Protein AF-A0A974PIB4-F1 (afdb_monomer)

Nearest PDB structures (foldseek):
  1ny5-assembly1_A  TM=8.381E-01  e=1.174E-10  Aquifex aeolicus
  3m0e-assembly1_A  TM=8.260E-01  e=4.337E-10  Aquifex aeolicus
  3dzd-assembly1_B  TM=7.252E-01  e=1.106E-08  Aquifex aeolicus
  5ep2-assembly1_A  TM=7.776E-01  e=6.609E-07  Photobacterium angustum
  6jdi-assembly1_A  TM=7.865E-01  e=2.895E-06  Pseudomonas aeruginosa

pLDDT: mean 78.69, std 18.9, range [22.77, 97.75]

Secondary structure (DSSP, 8-state):
---EE-----SSSEEEEEE-S-------TTTTS----TTSS-EEEE-STTSSHHHHHHHHHHTT-TT-EEEEEE-S--HHHHHHHHHHHHHTTT--EEEE-GGGS-HHHHHHHHHHHHHHT--EEEEESS-HHHHHHTTSS-HHHHHHHTT-EEEPPPGGG-TTHHHHHHHHHHHHHHHHT----EE-HHHHHHHHHS--TTHHHHHHHHHHHHHHH--SSEE-GGGGGGHHHHHHHHHTT-SPPTT-----TTS-HHHHHHHHHHHHHHHTTT-HHHHHHHTTS-HHHHHHHHH--

Sequence (297 aa):
MLTASEEEPEHSGLAASYLLAEAPFFSHQEEDGQKTDFQAYPIAVYGEKGSGRKRYVINAALSESRDGILYLNIRRSSEEVLKAMMELMLYGGGRVTAIEGAEMLSAKQQRELAEFIIKRKMKTVFLFDRDPGVLAEEERLAGKLLRSFQNRRISLPALRDTPWLERSIRACLIWTNERQGKQIAGIRGEVMDALLAHPWQGNFTELSAVMELFVSAAEGPFIEREALAMLEEGSRKARSGLAPAPGREGLNLRQPLEDIERDIIRTVLEQEGMNQSLAAKRLGINRSTLWRKLKED

Foldseek 3Di:
DFPWPDPDPPDDQKGKIWTAPDDPDDPVVVVPPCPPPLVDDDAEEEAAAQLCSVVVCQVSLCVVDNPTEIEMEGRAEDPVSLVVVLVVQVVCPQGEYEYEPLLRYDLVSLLVVLCSCVVVVHSYYYYYNDPVVVCVVVVSHHVSNCVRHVVRYHYRYALLPDPCNLVLLVVLLVVLCVVVVHQQQEEDPVVSVVSNPDPNNNGNLLSNLLSNQQRVPDPDNYRDPVSVVCSVVSNVCSVVVVRADVVDPDQPPPDPPLVSVLSLLVVLCVVVVNPLVNSCVVVVHDSVVSVVSVPPD

Mean predicted aligned error: 13.12 Å

Solvent-accessible surface area (backbone atoms only — not comparable to full-atom values): 16674 Å² total; per-residue (Å²): 99,65,65,58,65,73,70,71,66,95,66,72,42,50,49,59,42,45,47,60,88,42,70,97,80,84,79,66,67,64,75,74,74,56,74,74,70,80,87,61,65,34,32,34,42,25,25,46,62,41,42,46,64,71,58,51,50,50,57,63,47,44,78,76,33,85,88,27,35,45,38,37,40,41,78,44,62,49,73,67,45,53,52,53,51,54,51,52,56,61,72,48,71,75,43,46,34,39,37,31,38,65,57,55,34,52,60,68,54,30,38,51,50,38,51,52,37,62,77,70,65,44,38,35,36,37,44,39,61,48,61,65,67,59,36,33,75,70,70,43,32,36,67,64,37,49,62,62,23,63,96,37,66,45,79,42,65,49,43,64,77,41,95,56,40,68,59,49,53,55,52,49,48,56,54,46,20,68,72,69,76,48,77,62,77,46,67,38,68,74,46,46,55,52,61,70,71,40,76,47,82,38,15,56,38,18,52,51,28,27,47,49,51,39,61,67,72,40,87,57,54,42,40,53,71,75,46,61,78,45,44,64,55,15,45,48,34,26,73,72,65,72,29,51,51,98,69,44,90,60,77,61,86,85,53,58,70,68,58,41,51,39,53,52,51,52,54,42,20,60,76,46,73,66,32,56,68,58,26,16,60,75,70,74,46,54,54,69,57,54,51,50,64,72,64,75,124

InterPro domains:
  IPR002078 RNA polymerase sigma factor 54 interaction domain [PS50045] (28-216)
  IPR002197 DNA binding HTH domain, Fis-type [PF02954] (257-296)
  IPR002197 DNA binding HTH domain, Fis-type [PR01590] (263-280)
  IPR002197 DNA binding HTH domain, Fis-type [PR01590] (280-297)
  IPR009057 Homedomain-like superfamily [SSF46689] (200-296)
  IPR058031 NorR-like, AAA+ ATPase lid domain [PF25601] (173-229)

Radius of gyration: 21.23 Å; Cα contacts (8 Å, |Δi|>4): 437; chains: 1; bounding box: 50×50×54 Å

Structure (mmCIF, N/CA/C/O backbone):
data_AF-A0A974PIB4-F1
#
_entry.id   AF-A0A974PIB4-F1
#
loop_
_atom_site.group_PDB
_atom_site.id
_atom_site.type_symbol
_atom_site.label_atom_id
_atom_site.label_alt_id
_atom_site.label_comp_id
_atom_site.label_asym_id
_atom_site.label_entity_id
_atom_site.label_seq_id
_atom_site.pdbx_PDB_ins_code
_atom_site.Cartn_x
_atom_site.Cartn_y
_atom_site.Cartn_z
_atom_site.occupancy
_atom_site.B_iso_or_equiv
_atom_site.auth_seq_id
_atom_site.auth_comp_id
_atom_site.auth_asym_id
_atom_site.auth_atom_id
_atom_site.pdbx_PDB_model_num
ATOM 1 N N . MET A 1 1 ? -0.588 15.120 -8.559 1.00 23.88 1 MET A N 1
ATOM 2 C CA . MET A 1 1 ? 0.489 15.742 -7.768 1.00 23.88 1 MET A CA 1
ATOM 3 C C . MET A 1 1 ? 0.102 15.496 -6.316 1.00 23.88 1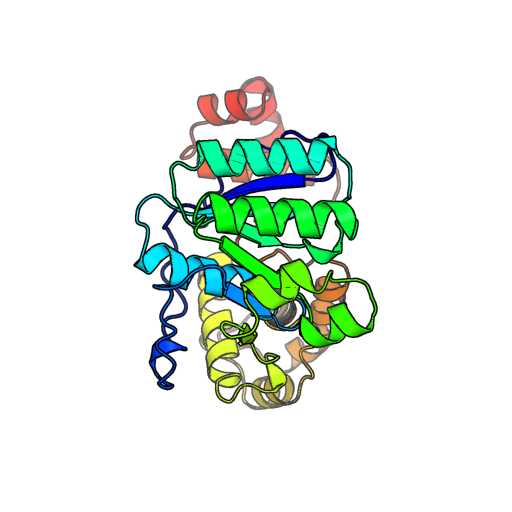 MET A C 1
ATOM 5 O O . MET A 1 1 ? -0.922 16.003 -5.899 1.00 23.88 1 MET A O 1
ATOM 9 N N . LEU A 1 2 ? 0.769 14.593 -5.587 1.00 22.77 2 LEU A N 1
ATOM 10 C CA . LEU A 1 2 ? 0.419 14.338 -4.179 1.00 22.77 2 LEU A CA 1
ATOM 11 C C . LEU A 1 2 ? 1.077 15.430 -3.332 1.00 22.77 2 LEU A C 1
ATOM 13 O O . LEU A 1 2 ? 2.189 15.248 -2.850 1.00 22.77 2 LEU A O 1
ATOM 17 N N . THR A 1 3 ? 0.428 16.580 -3.191 1.00 24.27 3 THR A N 1
ATOM 18 C CA . THR A 1 3 ? 0.852 17.600 -2.231 1.00 24.27 3 THR A CA 1
ATOM 19 C C . THR A 1 3 ? 0.403 17.151 -0.844 1.00 24.27 3 THR A C 1
ATOM 21 O O . THR A 1 3 ? -0.693 17.445 -0.374 1.00 24.27 3 THR A O 1
ATOM 24 N N . ALA A 1 4 ? 1.244 16.346 -0.195 1.00 29.20 4 ALA A N 1
ATOM 25 C CA . ALA A 1 4 ? 1.160 16.175 1.243 1.00 29.20 4 ALA A CA 1
ATOM 26 C C . ALA A 1 4 ? 1.610 17.499 1.867 1.00 29.20 4 ALA A C 1
ATOM 28 O O . ALA A 1 4 ? 2.765 17.897 1.731 1.00 29.20 4 ALA A O 1
ATOM 29 N N . SER A 1 5 ? 0.701 18.205 2.532 1.00 28.98 5 SER A N 1
ATOM 30 C CA . SER A 1 5 ? 1.098 19.181 3.541 1.00 28.98 5 SER A CA 1
ATOM 31 C C . SER A 1 5 ? 1.678 18.380 4.713 1.00 28.98 5 SER A C 1
ATOM 33 O O . SER A 1 5 ? 0.945 17.946 5.604 1.00 28.98 5 SER A O 1
ATOM 35 N N . GLU A 1 6 ? 2.971 18.065 4.626 1.00 34.59 6 GLU A N 1
ATOM 36 C CA . GLU A 1 6 ? 3.763 17.466 5.699 1.00 34.59 6 GLU A CA 1
ATOM 37 C C . GLU A 1 6 ? 3.957 18.522 6.795 1.00 34.59 6 GLU A C 1
ATOM 39 O O . GLU A 1 6 ? 4.885 19.322 6.762 1.00 34.59 6 GLU A O 1
ATOM 44 N N . GLU A 1 7 ? 3.064 18.537 7.782 1.00 31.36 7 GLU A N 1
ATOM 45 C CA . GLU A 1 7 ? 3.478 18.879 9.141 1.00 31.36 7 GLU A CA 1
ATOM 46 C C . GLU A 1 7 ? 3.930 17.565 9.790 1.00 31.36 7 GLU A C 1
ATOM 48 O O . GLU A 1 7 ? 3.135 16.848 10.395 1.00 31.36 7 GLU A O 1
ATOM 53 N N . GLU A 1 8 ? 5.196 17.190 9.581 1.00 36.50 8 GLU A N 1
ATOM 54 C CA . GLU A 1 8 ? 5.841 16.105 10.324 1.00 36.50 8 GLU A CA 1
ATOM 55 C C . GLU A 1 8 ? 6.367 16.653 11.662 1.00 36.50 8 GLU A C 1
ATOM 57 O O . GLU A 1 8 ? 7.375 17.362 11.685 1.00 36.50 8 GLU A O 1
ATOM 62 N N . PRO A 1 9 ? 5.770 16.310 12.814 1.00 33.22 9 PRO A N 1
ATOM 63 C CA . PRO A 1 9 ? 6.540 16.250 14.039 1.00 33.22 9 PRO A CA 1
ATOM 64 C C . PRO A 1 9 ? 7.380 14.965 13.998 1.00 33.22 9 PRO A C 1
ATOM 66 O O . PRO A 1 9 ? 6.872 13.867 14.229 1.00 33.22 9 PRO A O 1
ATOM 69 N N . GLU A 1 10 ? 8.681 15.094 13.723 1.00 38.28 10 GLU A N 1
ATOM 70 C CA . GLU A 1 10 ? 9.682 14.027 13.883 1.00 38.28 10 GLU A CA 1
ATOM 71 C C . GLU A 1 10 ? 9.922 13.686 15.367 1.00 38.28 10 GLU A C 1
ATOM 73 O O . GLU A 1 10 ? 11.041 13.710 15.856 1.00 38.28 10 GLU A O 1
ATOM 78 N N . HIS A 1 11 ? 8.887 13.339 16.127 1.00 45.34 11 HIS A N 1
ATOM 79 C CA . HIS A 1 11 ? 9.034 12.665 17.414 1.00 45.34 11 HIS A CA 1
ATOM 80 C C . HIS A 1 11 ? 7.776 11.832 17.679 1.00 45.34 11 HIS A C 1
ATOM 82 O O . HIS A 1 11 ? 6.667 12.309 17.471 1.00 45.34 11 HIS A O 1
ATOM 88 N N . SER A 1 12 ? 7.954 10.617 18.217 1.00 53.50 12 SER A N 1
ATOM 89 C CA . SER A 1 12 ? 6.922 9.616 18.571 1.00 53.50 12 SER A CA 1
ATOM 90 C C . SER A 1 12 ? 6.509 8.659 17.439 1.00 53.50 12 SER A C 1
ATOM 92 O O . SER A 1 12 ? 6.592 8.967 16.261 1.00 53.50 12 SER A O 1
ATOM 94 N N . GLY A 1 13 ? 6.143 7.422 17.783 1.00 52.09 13 GLY A N 1
ATOM 95 C CA . GLY A 1 13 ? 5.922 6.300 16.857 1.00 52.09 13 GLY A CA 1
ATOM 96 C C . GLY A 1 13 ? 4.698 6.389 15.938 1.00 52.09 13 GLY A C 1
ATOM 97 O O . GLY A 1 13 ? 4.177 5.338 15.564 1.00 52.09 13 GLY A O 1
ATOM 98 N N . LEU A 1 14 ? 4.244 7.591 15.588 1.00 61.22 14 LEU A N 1
ATOM 99 C CA . LEU A 1 14 ? 3.062 7.879 14.781 1.00 61.22 14 LEU A CA 1
ATOM 100 C C . LEU A 1 14 ? 3.412 8.914 13.709 1.00 61.22 14 LEU A C 1
ATOM 102 O O . LEU A 1 14 ? 3.888 9.996 14.029 1.00 61.22 14 LEU A O 1
ATOM 106 N N . ALA A 1 15 ? 3.133 8.600 12.448 1.00 67.56 15 ALA A N 1
ATOM 107 C CA . ALA A 1 15 ? 3.167 9.568 11.360 1.00 67.56 15 ALA A CA 1
ATOM 108 C C . ALA A 1 15 ? 1.731 9.922 10.960 1.00 67.56 15 ALA A C 1
ATOM 110 O O . ALA A 1 15 ? 0.936 9.028 10.664 1.00 67.56 15 ALA A O 1
ATOM 111 N N . ALA A 1 16 ? 1.403 11.211 10.937 1.00 63.34 16 ALA A N 1
ATOM 112 C CA . ALA A 1 16 ? 0.115 11.717 10.479 1.00 63.34 16 ALA A CA 1
ATOM 113 C C . ALA A 1 16 ? 0.324 12.567 9.225 1.00 63.34 16 ALA A C 1
ATOM 115 O O . ALA A 1 16 ? 1.258 13.356 9.154 1.00 63.34 16 ALA A O 1
ATOM 116 N N . SER A 1 17 ? -0.529 12.397 8.221 1.00 67.00 17 SER A N 1
ATOM 117 C CA . SER A 1 17 ? -0.484 13.210 7.006 1.00 67.00 17 SER A CA 1
ATOM 118 C C . SER A 1 17 ? -1.890 13.488 6.509 1.00 67.00 17 SER A C 1
ATOM 120 O O . SER A 1 17 ? -2.779 12.637 6.612 1.00 67.00 17 SER A O 1
ATOM 122 N N . TYR A 1 18 ? -2.082 14.683 5.964 1.00 53.22 18 TYR A N 1
ATOM 123 C CA . TYR A 1 18 ? -3.314 15.044 5.289 1.00 53.22 18 TYR A CA 1
ATOM 124 C C . TYR A 1 18 ? -3.148 14.809 3.791 1.00 53.22 18 TYR A C 1
ATOM 126 O O . TYR A 1 18 ? -2.226 15.346 3.175 1.00 53.22 18 TYR A O 1
ATOM 134 N N . LEU A 1 19 ? -4.005 13.974 3.206 1.00 59.59 19 LEU A N 1
ATOM 135 C CA . LEU A 1 19 ? -3.957 13.694 1.773 1.00 59.59 19 LEU A CA 1
ATOM 136 C C . LEU A 1 19 ? -5.100 14.451 1.099 1.00 59.59 19 LEU A C 1
ATOM 138 O O . LEU A 1 19 ? -6.277 14.135 1.303 1.00 59.59 19 LEU A O 1
ATOM 142 N N . LEU A 1 20 ? -4.726 15.479 0.334 1.00 45.56 20 LEU A N 1
ATOM 143 C CA . LEU A 1 20 ? -5.642 16.296 -0.454 1.00 45.56 20 LEU A CA 1
ATOM 144 C C . LEU A 1 20 ? -5.978 15.638 -1.795 1.00 45.56 20 LEU A C 1
ATOM 146 O O . LEU A 1 20 ? -5.232 14.817 -2.337 1.00 45.56 20 LEU A O 1
ATOM 150 N N . ALA A 1 21 ? -7.148 16.010 -2.304 1.00 42.44 21 ALA A N 1
ATOM 151 C CA . ALA A 1 21 ? -7.791 15.428 -3.465 1.00 42.44 21 ALA A CA 1
ATOM 152 C C . ALA A 1 21 ? -7.180 15.894 -4.794 1.00 42.44 21 ALA A C 1
ATOM 154 O O . ALA A 1 21 ? -7.848 16.576 -5.557 1.00 42.44 21 ALA A O 1
ATOM 155 N N . GLU A 1 22 ? -5.937 15.524 -5.109 1.00 34.88 22 GLU A N 1
ATOM 156 C CA . GLU A 1 22 ? -5.375 15.785 -6.445 1.00 34.88 22 GLU A CA 1
ATOM 157 C C . GLU A 1 22 ? -4.551 14.614 -6.995 1.00 34.88 22 GLU A C 1
ATOM 159 O O . GLU A 1 22 ? -3.319 14.634 -7.103 1.00 34.88 22 GLU A O 1
ATOM 164 N N . ALA A 1 23 ? -5.250 13.567 -7.430 1.00 31.62 23 ALA A N 1
ATOM 165 C CA . ALA A 1 23 ? -4.701 12.691 -8.456 1.00 31.62 23 ALA A CA 1
ATOM 166 C C . ALA A 1 23 ? -5.818 12.055 -9.297 1.00 31.62 23 ALA A C 1
ATOM 168 O O . ALA A 1 23 ? -6.562 11.223 -8.779 1.00 31.62 23 ALA A O 1
ATOM 169 N N . PRO A 1 24 ? -5.905 12.368 -10.600 1.00 32.03 24 PRO A N 1
ATOM 170 C CA . PRO A 1 24 ? -6.571 11.485 -11.537 1.00 32.03 24 PRO A CA 1
ATOM 171 C C . PRO A 1 24 ? -5.628 10.298 -11.729 1.00 32.03 24 PRO A C 1
ATOM 173 O O . PRO A 1 24 ? -4.562 10.496 -12.287 1.00 32.03 24 PRO A O 1
ATOM 176 N N . PHE A 1 25 ? -5.924 9.112 -11.194 1.00 37.41 25 PHE A N 1
ATOM 177 C CA . PHE A 1 25 ? -5.505 7.832 -11.791 1.00 37.41 25 PHE A CA 1
ATOM 178 C C . PHE A 1 25 ? -6.013 6.634 -10.976 1.00 37.41 25 PHE A C 1
ATOM 180 O O . PHE A 1 25 ? -5.927 6.627 -9.748 1.00 37.41 25 PHE A O 1
ATOM 187 N N . PHE A 1 26 ? -6.442 5.603 -11.712 1.00 39.38 26 PHE A N 1
ATOM 188 C CA . PHE A 1 26 ? -7.078 4.335 -11.313 1.00 39.38 26 PHE A CA 1
ATOM 189 C C . PHE A 1 26 ? -8.589 4.396 -11.046 1.00 39.38 26 PHE A C 1
ATOM 191 O O . PHE A 1 26 ? -9.035 4.350 -9.903 1.00 39.38 26 PHE A O 1
ATOM 198 N N . SER A 1 27 ? -9.361 4.398 -12.138 1.00 37.78 27 SER A N 1
ATOM 199 C CA . SER A 1 27 ? -10.808 4.133 -12.192 1.00 37.78 27 SER A CA 1
ATOM 200 C C . SER A 1 27 ? -11.138 2.750 -12.787 1.00 37.78 27 SER A C 1
ATOM 202 O O . SER A 1 27 ? -12.199 2.564 -13.365 1.00 37.78 27 SER A O 1
ATOM 204 N N . HIS A 1 28 ? -10.225 1.773 -12.729 1.00 43.19 28 HIS A N 1
ATOM 205 C CA . HIS A 1 28 ? -10.449 0.471 -13.390 1.00 43.19 28 HIS A CA 1
ATOM 206 C C . HIS A 1 28 ? -11.044 -0.605 -12.480 1.00 43.19 28 HIS A C 1
ATOM 208 O O . HIS A 1 28 ? -11.573 -1.590 -12.974 1.00 43.19 28 HIS A O 1
ATOM 214 N N . GLN A 1 29 ? -11.018 -0.416 -11.158 1.00 43.75 29 GLN A N 1
ATOM 215 C CA . GLN A 1 29 ? -11.701 -1.330 -10.230 1.00 43.75 29 GLN A CA 1
ATOM 216 C C . GLN A 1 29 ? -13.225 -1.123 -10.213 1.00 43.75 29 GLN A C 1
ATOM 218 O O . GLN A 1 29 ? -13.947 -1.960 -9.684 1.00 43.75 29 GLN A O 1
ATOM 223 N N . GLU A 1 30 ? -13.723 -0.046 -10.830 1.00 41.25 30 GLU A N 1
ATOM 224 C CA . GLU A 1 30 ? -15.162 0.180 -11.006 1.00 41.25 30 GLU A CA 1
ATOM 225 C C . GLU A 1 30 ? -15.762 -0.631 -12.169 1.00 41.25 30 GLU A C 1
ATOM 227 O O . GLU A 1 30 ? -16.982 -0.781 -12.224 1.00 41.25 30 GLU A O 1
ATOM 232 N N . GLU A 1 31 ? -14.943 -1.1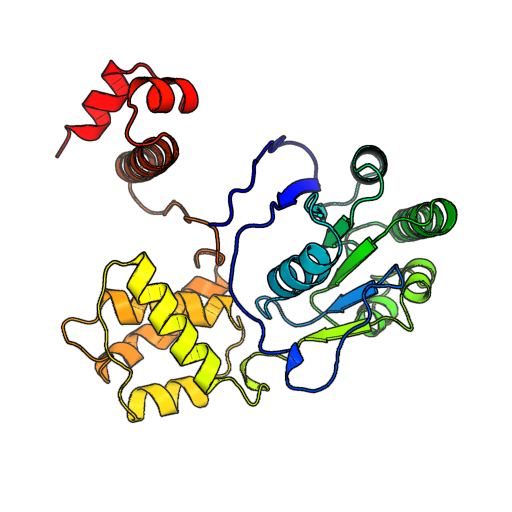88 -13.075 1.00 38.25 31 GLU A N 1
ATOM 233 C CA . GLU A 1 31 ? -15.435 -1.973 -14.221 1.00 38.25 31 GLU A CA 1
ATOM 234 C C . GLU A 1 31 ? -15.781 -3.431 -13.861 1.00 38.25 31 GLU A C 1
ATOM 236 O O . GLU A 1 31 ? -16.570 -4.043 -14.575 1.00 38.25 31 GLU A O 1
ATOM 241 N N . ASP A 1 32 ? -15.296 -3.966 -12.730 1.00 37.31 32 ASP A N 1
ATOM 242 C CA . ASP A 1 32 ? -15.516 -5.372 -12.327 1.00 37.31 32 ASP A CA 1
ATOM 243 C C . ASP A 1 32 ? -16.590 -5.548 -11.229 1.00 37.31 32 ASP A C 1
ATOM 245 O O . ASP A 1 32 ? -16.552 -6.451 -10.394 1.00 37.31 32 ASP A O 1
ATOM 249 N N . GLY A 1 33 ? -17.580 -4.651 -11.194 1.00 37.41 33 GLY A N 1
ATOM 250 C CA . GLY A 1 33 ? -18.828 -4.856 -10.446 1.00 37.41 33 GLY A CA 1
ATOM 251 C C . GLY A 1 33 ? -18.752 -4.741 -8.916 1.00 37.41 33 GLY A C 1
ATOM 252 O O . GLY A 1 33 ? -19.800 -4.671 -8.272 1.00 37.41 33 GLY A O 1
ATOM 253 N N . GLN A 1 34 ? -17.569 -4.632 -8.308 1.00 41.62 34 GLN A N 1
ATOM 254 C CA . GLN A 1 34 ? -17.434 -4.236 -6.903 1.00 41.62 34 GLN A CA 1
ATOM 255 C C . GLN A 1 34 ? -17.445 -2.710 -6.788 1.00 41.62 34 GLN A C 1
ATOM 257 O O . GLN A 1 34 ? -16.434 -2.071 -6.507 1.00 41.62 34 GLN A O 1
ATOM 262 N N . LYS A 1 35 ? -18.626 -2.104 -6.963 1.00 43.50 35 LYS A N 1
ATOM 263 C CA . LYS A 1 35 ? -18.893 -0.803 -6.336 1.00 43.50 35 LYS A CA 1
ATOM 264 C C . LYS A 1 35 ? -18.855 -1.026 -4.832 1.00 43.50 35 LYS A C 1
ATOM 266 O O . LYS A 1 35 ? -19.863 -1.389 -4.227 1.00 43.50 35 LYS A O 1
ATOM 271 N N . THR A 1 36 ? -17.672 -0.909 -4.245 1.00 49.94 36 THR A N 1
ATOM 272 C CA . THR A 1 36 ? -17.533 -1.077 -2.811 1.00 49.94 36 THR A CA 1
ATOM 273 C C . THR A 1 36 ? -18.200 0.102 -2.146 1.00 49.94 36 THR A C 1
ATOM 275 O O . THR A 1 36 ? -17.794 1.249 -2.321 1.00 49.94 36 THR A O 1
ATOM 278 N N . ASP A 1 37 ? -19.267 -0.192 -1.422 1.00 52.53 37 ASP A N 1
ATOM 279 C CA . ASP A 1 37 ? -20.051 0.819 -0.754 1.00 52.53 37 ASP A CA 1
ATOM 280 C C . ASP A 1 37 ? -19.279 1.324 0.473 1.00 52.53 37 ASP A C 1
ATOM 282 O O . ASP A 1 37 ? -19.330 0.731 1.554 1.00 52.53 37 ASP A O 1
ATOM 286 N N . PHE A 1 38 ? -18.514 2.407 0.306 1.00 61.91 38 PHE A N 1
ATOM 287 C CA . PHE A 1 38 ? -17.849 3.104 1.412 1.00 61.91 38 PHE A CA 1
ATOM 288 C C . PHE A 1 38 ? -18.858 3.810 2.351 1.00 61.91 38 PHE A C 1
ATOM 290 O O . PHE A 1 38 ? -18.458 4.412 3.345 1.00 61.91 38 PHE A O 1
ATOM 297 N N . GLN A 1 39 ? -20.172 3.615 2.158 1.00 59.94 39 GLN A N 1
ATOM 298 C CA . GLN A 1 39 ? -21.237 4.145 3.017 1.00 59.94 39 GLN A CA 1
ATOM 299 C C . GLN A 1 39 ? -21.263 3.570 4.447 1.00 59.94 39 GLN A C 1
ATOM 301 O O . GLN A 1 39 ? -21.925 4.145 5.317 1.00 59.94 39 GLN A O 1
ATOM 306 N N . ALA A 1 40 ? -20.562 2.463 4.738 1.00 75.50 40 ALA A N 1
ATOM 307 C CA . ALA A 1 40 ? -20.577 1.826 6.059 1.00 75.50 40 ALA A CA 1
ATOM 308 C C . ALA A 1 40 ? -19.170 1.622 6.650 1.00 75.50 40 ALA A C 1
ATOM 310 O O . ALA A 1 40 ? -18.414 0.764 6.210 1.00 75.50 40 ALA A O 1
ATOM 311 N N . TYR A 1 41 ? -18.853 2.342 7.730 1.00 86.69 41 TYR A N 1
ATOM 312 C CA . TYR A 1 41 ? -17.582 2.244 8.461 1.00 86.69 41 TYR A CA 1
ATOM 313 C C . TYR A 1 41 ? -17.711 1.454 9.780 1.00 86.69 41 TYR A C 1
ATOM 315 O O . TYR A 1 41 ? -18.802 1.401 10.358 1.00 86.69 41 TYR A O 1
ATOM 323 N N . PRO A 1 42 ? -16.615 0.868 10.308 1.00 92.12 42 PRO A N 1
ATOM 324 C CA . PRO A 1 42 ? -15.263 0.827 9.742 1.00 92.12 42 PRO A CA 1
ATOM 325 C C . PRO A 1 42 ? -15.058 -0.297 8.711 1.00 92.12 42 PRO A C 1
ATOM 327 O O . PRO A 1 42 ? -15.751 -1.317 8.746 1.00 92.12 42 PRO A O 1
ATOM 330 N N . ILE A 1 43 ? -14.078 -0.110 7.826 1.00 92.12 43 ILE A N 1
ATOM 331 C CA . ILE A 1 43 ? -13.710 -1.017 6.723 1.00 92.12 43 ILE A CA 1
ATOM 332 C C . ILE A 1 43 ? -12.243 -1.430 6.892 1.00 92.12 43 ILE A C 1
ATOM 334 O O . ILE A 1 43 ? -11.444 -0.645 7.399 1.00 92.12 43 ILE A O 1
ATOM 338 N N . ALA A 1 44 ? -11.866 -2.631 6.459 1.00 93.94 44 ALA A N 1
ATOM 339 C CA . ALA A 1 44 ? -10.466 -3.036 6.344 1.00 93.94 44 ALA A CA 1
ATOM 340 C C . ALA A 1 44 ? -10.099 -3.335 4.888 1.00 93.94 44 ALA A C 1
ATOM 342 O O . ALA A 1 44 ? -10.772 -4.121 4.226 1.00 93.94 44 ALA A O 1
ATOM 343 N N . VAL A 1 45 ? -9.008 -2.741 4.412 1.00 92.88 45 VAL A N 1
ATOM 344 C CA . VAL A 1 45 ? -8.393 -3.022 3.114 1.00 92.88 45 VAL A CA 1
ATOM 345 C C . VAL A 1 45 ? -7.065 -3.721 3.367 1.00 92.88 45 VAL A C 1
ATOM 347 O O . VAL A 1 45 ? -6.227 -3.230 4.127 1.00 92.88 45 VAL A O 1
ATOM 350 N N . TYR A 1 46 ? -6.855 -4.868 2.735 1.00 93.56 46 TYR A N 1
ATOM 351 C CA . TYR A 1 46 ? -5.655 -5.666 2.949 1.00 93.56 46 TYR A CA 1
ATOM 352 C C . TYR A 1 46 ? -5.107 -6.263 1.661 1.00 93.56 46 TYR A C 1
ATOM 354 O O . TYR A 1 46 ? -5.828 -6.416 0.683 1.00 93.56 46 TYR A O 1
ATOM 362 N N . GLY A 1 47 ? -3.816 -6.576 1.658 1.00 90.00 47 GLY A N 1
ATOM 363 C CA . GLY A 1 47 ? -3.096 -7.071 0.490 1.00 90.00 47 GLY A CA 1
ATOM 364 C C . GLY A 1 47 ? -1.597 -6.871 0.660 1.00 90.00 47 GLY A C 1
ATOM 365 O O . GLY A 1 47 ? -1.164 -6.098 1.514 1.00 90.00 47 GLY A O 1
ATOM 366 N N . GLU A 1 48 ? -0.796 -7.532 -0.170 1.00 88.06 48 GLU A N 1
ATOM 367 C CA . GLU A 1 48 ? 0.664 -7.520 -0.042 1.00 88.06 48 GLU A CA 1
ATOM 368 C C . GLU A 1 48 ? 1.258 -6.100 -0.056 1.00 88.06 48 GLU A C 1
ATOM 370 O O . GLU A 1 48 ? 0.637 -5.112 -0.481 1.00 88.06 48 GLU A O 1
ATOM 375 N N . LYS A 1 49 ? 2.492 -5.953 0.426 1.00 83.88 49 LYS A N 1
ATOM 376 C CA . LYS A 1 49 ? 3.209 -4.676 0.347 1.00 83.88 49 LYS A CA 1
ATOM 377 C C . LYS A 1 49 ? 3.320 -4.223 -1.113 1.00 83.88 49 LYS A C 1
ATOM 379 O O . LYS A 1 49 ? 3.679 -4.999 -1.991 1.00 83.88 49 LYS A O 1
ATOM 384 N N . GLY A 1 50 ? 2.985 -2.958 -1.371 1.00 78.31 50 GLY A N 1
ATOM 385 C CA . GLY A 1 50 ? 3.013 -2.383 -2.720 1.00 78.31 50 GLY A CA 1
ATOM 386 C C . GLY A 1 50 ? 1.796 -2.705 -3.598 1.00 78.31 50 GLY A C 1
ATOM 387 O O . GLY A 1 50 ? 1.752 -2.245 -4.732 1.00 78.31 50 GLY A O 1
ATOM 388 N N . SER A 1 51 ? 0.785 -3.431 -3.105 1.00 81.12 51 SER A N 1
ATOM 389 C CA . SER A 1 51 ? -0.463 -3.738 -3.846 1.00 81.12 51 SER A CA 1
ATOM 390 C C . SER A 1 51 ? -1.332 -2.516 -4.182 1.00 81.12 51 SER A C 1
ATOM 392 O O . SER A 1 51 ? -2.339 -2.638 -4.867 1.00 81.12 51 SER A O 1
ATOM 394 N N . GLY A 1 52 ? -0.967 -1.319 -3.710 1.00 78.94 52 GLY A N 1
ATOM 395 C CA . GLY A 1 52 ? -1.704 -0.086 -3.994 1.00 78.94 52 GLY A CA 1
ATOM 396 C C . GLY A 1 52 ? -2.797 0.264 -2.979 1.00 78.94 52 GLY A C 1
ATOM 397 O O . GLY A 1 52 ? -3.519 1.230 -3.199 1.00 78.94 52 GLY A O 1
ATOM 398 N N . ARG A 1 53 ? -2.879 -0.427 -1.833 1.00 85.19 53 ARG A N 1
ATOM 399 C CA . ARG A 1 53 ? -3.849 -0.166 -0.743 1.00 85.19 53 ARG A CA 1
ATOM 400 C C . ARG A 1 53 ? -4.044 1.305 -0.394 1.00 85.19 53 ARG A C 1
ATOM 402 O O . ARG A 1 53 ? -5.170 1.791 -0.372 1.00 85.19 53 ARG A O 1
ATOM 409 N N . LYS A 1 54 ? -2.945 2.030 -0.160 1.00 79.31 54 LYS A N 1
ATOM 410 C CA . LYS A 1 54 ? -2.998 3.462 0.162 1.00 79.31 54 LYS A CA 1
ATOM 411 C C . LYS A 1 54 ? -3.677 4.259 -0.956 1.00 79.31 54 LYS A C 1
ATOM 413 O O . LYS A 1 54 ? -4.538 5.082 -0.674 1.00 79.31 54 LYS A O 1
ATOM 418 N N . ARG A 1 55 ? -3.330 3.984 -2.219 1.00 74.81 55 ARG A N 1
ATOM 419 C CA . ARG A 1 55 ? -3.934 4.637 -3.390 1.00 74.81 55 ARG A CA 1
ATOM 420 C C . ARG A 1 55 ? -5.408 4.270 -3.546 1.00 74.81 55 ARG A C 1
ATOM 422 O O . ARG A 1 55 ? -6.204 5.163 -3.799 1.00 74.81 55 ARG A O 1
ATOM 429 N N . TYR A 1 56 ? -5.766 3.003 -3.344 1.00 78.38 56 TYR A N 1
ATOM 430 C CA . TYR A 1 56 ? -7.154 2.544 -3.376 1.00 78.38 56 TYR A CA 1
ATOM 431 C C . TYR A 1 56 ? -8.021 3.318 -2.375 1.00 78.38 56 TYR A C 1
ATOM 433 O O . TYR A 1 56 ? -9.052 3.867 -2.749 1.00 78.38 56 TYR A O 1
ATOM 441 N N . VAL A 1 57 ? -7.559 3.441 -1.124 1.00 79.00 57 VAL A N 1
ATOM 442 C CA . VAL A 1 57 ? -8.282 4.190 -0.084 1.00 79.00 57 VAL A CA 1
ATOM 443 C C . VAL A 1 57 ? -8.361 5.676 -0.402 1.00 79.00 57 VAL A C 1
ATOM 445 O O . VAL A 1 57 ? -9.424 6.255 -0.220 1.00 79.00 57 VAL A O 1
ATOM 448 N N . ILE A 1 58 ? -7.280 6.287 -0.897 1.00 72.25 58 ILE A N 1
ATOM 449 C CA . ILE A 1 58 ? -7.314 7.681 -1.357 1.00 72.25 58 ILE A CA 1
ATOM 450 C C . ILE A 1 58 ? -8.420 7.845 -2.407 1.00 72.25 58 ILE A C 1
ATOM 452 O O . ILE A 1 58 ? -9.315 8.656 -2.213 1.00 72.25 58 ILE A O 1
ATOM 456 N N . ASN A 1 59 ? -8.415 7.045 -3.472 1.00 69.62 59 ASN A N 1
ATOM 457 C CA . ASN A 1 59 ? -9.379 7.199 -4.562 1.00 69.62 59 ASN A CA 1
ATOM 458 C C . ASN A 1 59 ? -10.827 6.981 -4.096 1.00 69.62 59 ASN A C 1
ATOM 460 O O . ASN A 1 59 ? -11.695 7.791 -4.411 1.00 69.62 59 ASN A O 1
ATOM 464 N N . ALA A 1 60 ? -11.074 5.934 -3.308 1.00 71.19 60 ALA A N 1
ATOM 465 C CA . ALA A 1 60 ? -12.422 5.578 -2.874 1.00 71.19 60 ALA A CA 1
ATOM 466 C C . ALA A 1 60 ? -12.973 6.478 -1.752 1.00 71.19 60 ALA A C 1
ATOM 468 O O . ALA A 1 60 ? -14.176 6.702 -1.660 1.00 71.19 60 ALA A O 1
ATOM 469 N N . ALA A 1 61 ? -12.113 7.028 -0.891 1.00 67.56 61 ALA A N 1
ATOM 470 C CA . ALA A 1 61 ? -12.549 7.963 0.144 1.00 67.56 61 ALA A CA 1
ATOM 471 C C . ALA A 1 61 ? -12.719 9.393 -0.395 1.00 67.56 61 ALA A C 1
ATOM 473 O O . ALA A 1 61 ? -13.577 10.135 0.086 1.00 67.56 61 ALA A O 1
ATOM 474 N N . LEU A 1 62 ? -11.937 9.785 -1.409 1.00 63.78 62 LEU A N 1
ATOM 475 C CA . LEU A 1 62 ? -12.060 11.095 -2.055 1.00 63.78 62 LEU A CA 1
ATOM 476 C C . LEU A 1 62 ? -13.339 11.241 -2.885 1.00 63.78 62 LEU A C 1
ATOM 478 O O . LEU A 1 62 ? -13.838 12.359 -3.015 1.00 63.78 62 LEU A O 1
ATOM 482 N N . SER A 1 63 ? -13.912 10.147 -3.396 1.00 62.53 63 SER A N 1
ATOM 483 C CA . SER A 1 63 ? -15.241 10.194 -4.017 1.00 62.53 63 SER A CA 1
ATOM 484 C C . SER A 1 63 ? -16.353 10.547 -3.022 1.00 62.53 63 SER A C 1
ATOM 486 O O . SER A 1 63 ? -17.381 11.078 -3.436 1.00 62.53 63 SER A O 1
ATOM 488 N N . GLU A 1 64 ? -16.152 10.312 -1.718 1.00 60.81 64 GLU A N 1
ATOM 489 C CA . GLU A 1 64 ? -17.141 10.609 -0.670 1.00 60.81 64 GLU A CA 1
ATOM 490 C C . GLU A 1 64 ? -16.867 11.899 0.119 1.00 60.81 64 GLU A C 1
ATOM 492 O O . GLU A 1 64 ? -17.802 12.528 0.617 1.00 60.81 64 GLU A O 1
ATOM 497 N N . SER A 1 65 ? -15.600 12.296 0.271 1.00 58.50 65 SER A N 1
ATOM 498 C CA . SER A 1 65 ? -15.187 13.413 1.128 1.00 58.50 65 SER A CA 1
ATOM 499 C C . SER A 1 65 ? -14.285 14.383 0.369 1.00 58.50 65 SER A C 1
ATOM 501 O O . SER A 1 65 ? -13.076 14.172 0.257 1.00 58.50 65 SER A O 1
ATOM 503 N N . ARG A 1 66 ? -14.867 15.496 -0.103 1.00 58.12 66 ARG A N 1
ATOM 504 C CA . ARG A 1 66 ? -14.126 16.591 -0.763 1.00 58.12 66 ARG A CA 1
ATOM 505 C C . ARG A 1 66 ? -13.094 17.257 0.144 1.00 58.12 66 ARG A C 1
ATOM 507 O O . ARG A 1 66 ? -12.162 17.873 -0.358 1.00 58.12 66 ARG A O 1
ATOM 514 N N . ASP A 1 67 ? -13.241 17.106 1.458 1.00 59.38 67 ASP A N 1
ATOM 515 C CA . ASP A 1 67 ? -12.358 17.751 2.420 1.00 59.38 67 ASP A CA 1
ATOM 516 C C . ASP A 1 67 ? -10.985 17.077 2.520 1.00 59.38 67 ASP A C 1
ATOM 518 O O . ASP A 1 67 ? -10.089 17.681 3.096 1.00 59.38 67 ASP A O 1
ATOM 522 N N . GLY A 1 68 ? -10.781 15.877 1.957 1.00 68.75 68 GLY A N 1
ATOM 523 C CA . GLY A 1 68 ? -9.546 15.090 2.089 1.00 68.75 68 GLY A CA 1
ATOM 524 C C . GLY A 1 68 ? -9.631 14.008 3.172 1.00 68.75 68 GLY A C 1
ATOM 525 O O . GLY A 1 68 ? -10.659 13.857 3.843 1.00 68.75 68 GLY A O 1
ATOM 526 N N . ILE A 1 69 ? -8.555 13.229 3.325 1.00 79.75 69 ILE A N 1
ATOM 527 C CA . ILE A 1 69 ? -8.470 12.133 4.304 1.00 79.75 69 ILE A CA 1
ATOM 528 C C . ILE A 1 69 ? -7.325 12.329 5.297 1.00 79.75 69 ILE A C 1
ATOM 530 O O . ILE A 1 69 ? -6.228 12.760 4.933 1.00 79.75 69 ILE A O 1
ATOM 534 N N . LEU A 1 70 ? -7.576 11.956 6.554 1.00 84.69 70 LEU A N 1
ATOM 535 C CA . LEU A 1 70 ? -6.545 11.878 7.586 1.00 84.69 70 LEU A CA 1
ATOM 536 C C . LEU A 1 70 ? -5.866 10.511 7.497 1.00 84.69 70 LEU A C 1
AT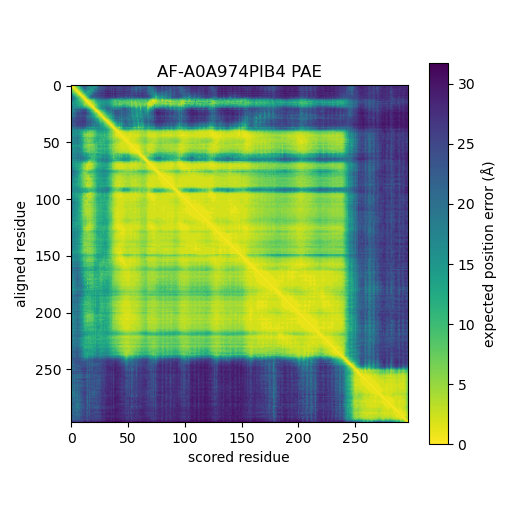OM 538 O O . LEU A 1 70 ? -6.509 9.487 7.713 1.00 84.69 70 LEU A O 1
ATOM 542 N N . TYR A 1 71 ? -4.575 10.481 7.192 1.00 85.56 71 TYR A N 1
ATOM 543 C CA . TYR A 1 71 ? -3.794 9.251 7.142 1.00 85.56 71 TYR A CA 1
ATOM 544 C C . TYR A 1 71 ? -2.894 9.139 8.368 1.00 85.56 71 TYR A C 1
ATOM 546 O O . TYR A 1 71 ? -2.066 10.018 8.603 1.00 85.56 71 TYR A O 1
ATOM 554 N N . LEU A 1 72 ? -3.028 8.044 9.110 1.00 86.88 72 LEU A N 1
ATOM 555 C CA . LEU A 1 72 ? -2.275 7.737 10.322 1.00 86.88 72 LEU A CA 1
ATOM 556 C C . LEU A 1 72 ? -1.489 6.442 10.092 1.00 86.88 72 LEU A C 1
ATOM 558 O O . LEU A 1 72 ? -2.070 5.406 9.777 1.00 86.88 72 LEU A O 1
ATOM 562 N N . ASN A 1 73 ? -0.170 6.490 10.247 1.00 86.50 73 ASN A N 1
ATOM 563 C CA . ASN A 1 73 ? 0.715 5.330 10.166 1.00 86.50 73 ASN A CA 1
ATOM 564 C C . ASN A 1 73 ? 1.392 5.118 11.521 1.00 86.50 73 ASN A C 1
ATOM 566 O O . ASN A 1 73 ? 2.184 5.943 11.984 1.00 86.50 73 ASN A O 1
ATOM 570 N N . ILE A 1 74 ? 1.055 3.998 12.149 1.00 87.31 74 ILE A N 1
ATOM 571 C CA . ILE A 1 74 ? 1.558 3.592 13.453 1.00 87.31 74 ILE A CA 1
ATOM 572 C C . ILE A 1 74 ? 2.817 2.755 13.232 1.00 87.31 74 ILE A C 1
ATOM 574 O O . ILE A 1 74 ? 2.774 1.655 12.682 1.00 87.31 74 ILE A O 1
ATOM 578 N N . ARG A 1 75 ? 3.954 3.266 13.702 1.00 84.06 75 ARG A N 1
ATOM 579 C CA . ARG A 1 75 ? 5.258 2.591 13.617 1.00 84.06 75 ARG A CA 1
ATOM 580 C C . ARG A 1 75 ? 5.672 1.948 14.933 1.00 84.06 75 ARG A C 1
ATOM 582 O O . ARG A 1 75 ? 6.455 1.001 14.924 1.00 84.06 75 ARG A O 1
ATOM 589 N N . ARG A 1 76 ? 5.201 2.482 16.064 1.00 81.56 76 ARG A N 1
ATOM 590 C CA . ARG A 1 76 ? 5.444 1.936 17.408 1.00 81.56 76 ARG A CA 1
ATOM 591 C C . ARG A 1 76 ? 4.242 2.169 18.311 1.00 81.56 76 ARG A C 1
ATOM 593 O O . ARG A 1 76 ? 3.493 3.122 18.136 1.00 81.56 76 ARG A O 1
ATOM 600 N N . SER A 1 77 ? 4.117 1.309 19.310 1.00 85.50 77 SER A N 1
ATOM 601 C CA . SER A 1 77 ? 3.047 1.346 20.299 1.00 85.50 77 SER A CA 1
ATOM 602 C C . SER A 1 77 ? 3.482 2.073 21.570 1.00 85.50 77 SER A C 1
ATOM 604 O O . SER A 1 77 ? 4.462 1.677 22.197 1.00 85.50 77 SER A O 1
ATOM 606 N N . SER A 1 78 ? 2.727 3.095 21.978 1.00 87.06 78 SER A N 1
ATOM 607 C CA . SER A 1 78 ? 2.788 3.707 23.315 1.00 87.06 78 SER A CA 1
ATOM 608 C C . SER A 1 78 ? 1.419 4.291 23.688 1.00 87.06 78 SER A C 1
ATOM 610 O O . SER A 1 78 ? 0.561 4.441 22.813 1.00 87.06 78 SER A O 1
ATOM 612 N N . GLU A 1 79 ? 1.171 4.568 24.971 1.00 86.88 79 GLU A N 1
ATOM 613 C CA . GLU A 1 79 ? -0.106 5.171 25.400 1.00 86.88 79 GLU A CA 1
ATOM 614 C C . GLU A 1 79 ? -0.246 6.608 24.864 1.00 86.88 79 GLU A C 1
ATOM 616 O O . GLU A 1 79 ? -1.331 7.031 24.467 1.00 86.88 79 GLU A O 1
ATOM 621 N N . GLU A 1 80 ? 0.868 7.332 24.742 1.00 86.00 80 GLU A N 1
ATOM 622 C CA . GLU A 1 80 ? 0.929 8.667 24.140 1.00 86.00 80 GLU A CA 1
ATOM 623 C C . GLU A 1 80 ? 0.568 8.624 22.652 1.00 86.00 80 GLU A C 1
ATOM 625 O O . GLU A 1 80 ? -0.188 9.476 22.188 1.00 86.00 80 GLU A O 1
ATOM 630 N N . VAL A 1 81 ? 1.048 7.611 21.917 1.00 85.62 81 VAL A N 1
ATOM 631 C CA . VAL A 1 81 ? 0.707 7.406 20.500 1.00 85.62 81 VAL A CA 1
ATOM 632 C C . VAL A 1 81 ? -0.792 7.173 20.327 1.00 85.62 81 VAL A C 1
ATOM 634 O O . VAL A 1 81 ? -1.407 7.808 19.471 1.00 85.62 81 VAL A O 1
ATOM 637 N N . LEU A 1 82 ? -1.400 6.302 21.143 1.00 89.56 82 LEU A N 1
ATOM 638 C CA . LEU A 1 82 ? -2.840 6.045 21.065 1.00 89.56 82 LEU A CA 1
ATOM 639 C C . LEU A 1 82 ? -3.645 7.320 21.353 1.00 89.56 82 LEU A C 1
ATOM 641 O O . LEU A 1 82 ? -4.559 7.654 20.596 1.00 89.56 82 LEU A O 1
ATOM 645 N N . LYS A 1 83 ? -3.280 8.049 22.413 1.00 89.06 83 LYS A N 1
ATOM 646 C CA . LYS A 1 83 ? -3.955 9.291 22.799 1.00 89.06 83 LYS A CA 1
ATOM 647 C C . LYS A 1 83 ? -3.856 10.356 21.704 1.00 89.06 83 LYS A C 1
ATOM 649 O O . LYS A 1 83 ? -4.887 10.890 21.298 1.00 89.06 83 LYS A O 1
ATOM 654 N N . ALA A 1 84 ? -2.653 10.613 21.188 1.00 87.25 84 ALA A N 1
ATOM 655 C CA . ALA A 1 84 ? -2.430 11.576 20.111 1.00 87.25 84 ALA A CA 1
ATOM 656 C C . ALA A 1 84 ? -3.222 11.205 18.849 1.00 87.25 84 ALA A C 1
ATOM 658 O O . ALA A 1 84 ? -3.863 12.055 18.233 1.00 87.25 84 ALA A O 1
ATOM 659 N N . MET A 1 85 ? -3.248 9.917 18.497 1.00 89.25 85 MET A N 1
ATOM 660 C CA . MET A 1 85 ? -4.031 9.417 17.370 1.00 89.25 85 MET A CA 1
ATOM 661 C C . MET A 1 85 ? -5.530 9.696 17.556 1.00 89.25 85 MET A C 1
ATOM 663 O O . MET A 1 85 ? -6.175 10.217 16.648 1.00 89.25 85 MET A O 1
ATOM 667 N N . MET A 1 86 ? -6.088 9.393 18.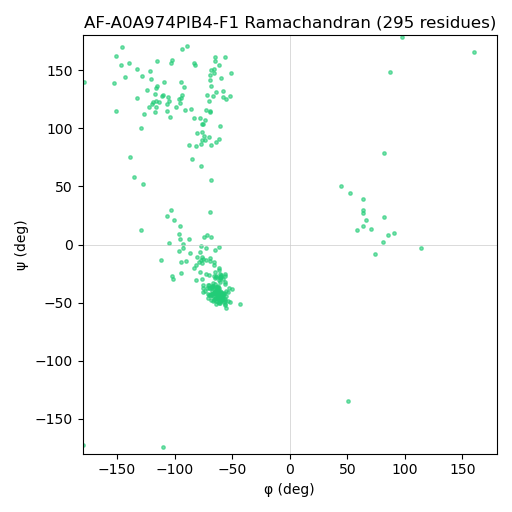732 1.00 91.06 86 MET A N 1
ATOM 668 C CA . MET A 1 86 ? -7.503 9.642 19.033 1.00 91.06 86 MET A CA 1
ATOM 669 C C . MET A 1 86 ? -7.844 11.137 19.016 1.00 91.06 86 MET A C 1
ATOM 671 O O . MET A 1 86 ? -8.902 11.507 18.509 1.00 91.06 86 MET A O 1
ATOM 675 N N . GLU A 1 87 ? -6.959 11.997 19.523 1.00 88.69 87 GLU A N 1
ATOM 676 C CA . GLU A 1 87 ? -7.116 13.454 19.460 1.00 88.69 87 GLU A CA 1
ATOM 677 C C . GLU A 1 87 ? -7.141 13.947 18.006 1.00 88.69 87 GLU A C 1
ATOM 679 O O . GLU A 1 87 ? -8.094 14.621 17.611 1.00 88.69 87 GLU A O 1
ATOM 684 N N . LEU A 1 88 ? -6.179 13.532 17.173 1.00 87.12 88 LEU A N 1
ATOM 685 C CA . LEU A 1 88 ? -6.144 13.860 15.741 1.00 87.12 88 LEU A CA 1
ATOM 686 C C . LEU A 1 88 ? -7.415 13.412 15.011 1.00 87.12 88 LEU A C 1
ATOM 688 O O . LEU A 1 88 ? -7.966 14.161 14.203 1.00 87.12 88 LEU A O 1
ATOM 692 N N . MET A 1 89 ? -7.922 12.218 15.327 1.00 89.12 89 MET A N 1
ATOM 693 C CA . MET A 1 89 ? -9.177 11.720 14.765 1.00 89.12 89 MET A CA 1
ATOM 694 C C . MET A 1 89 ? -10.374 12.609 15.137 1.00 89.12 89 MET A C 1
ATOM 696 O O . MET A 1 89 ? -11.248 12.822 14.297 1.00 89.12 89 MET A O 1
ATOM 700 N N . LEU A 1 90 ? -10.424 13.155 16.359 1.00 87.56 90 LEU A N 1
ATOM 701 C CA . LEU A 1 90 ? -11.474 14.102 16.765 1.00 87.56 90 LEU A CA 1
ATOM 702 C C . LEU A 1 90 ? -11.349 15.438 16.028 1.00 87.56 90 LEU A C 1
ATOM 704 O O . LEU A 1 90 ? -12.358 15.958 15.549 1.00 87.56 90 LEU A O 1
ATOM 708 N N . TYR A 1 91 ? -10.130 15.972 15.906 1.00 81.50 91 TYR A N 1
ATOM 709 C CA . TYR A 1 91 ? -9.868 17.216 15.171 1.00 81.50 91 TYR A CA 1
ATOM 710 C C . TYR A 1 91 ? -10.181 17.098 13.679 1.00 81.50 91 TYR A C 1
ATOM 712 O O . TYR A 1 91 ? -10.575 18.081 13.055 1.00 81.50 91 TYR A O 1
ATOM 720 N N . GLY A 1 92 ? -10.091 15.888 13.121 1.00 71.00 92 GLY A N 1
ATOM 721 C CA . GLY A 1 92 ? -10.463 15.583 11.743 1.00 71.00 92 GLY A CA 1
ATOM 722 C C . GLY A 1 92 ? -11.936 15.836 11.395 1.00 71.00 92 GLY A C 1
ATOM 723 O O . GLY A 1 92 ? -12.310 15.628 10.248 1.00 71.00 92 GLY A O 1
ATOM 724 N N . GLY A 1 93 ? -12.795 16.262 12.329 1.00 69.94 93 GLY A N 1
ATOM 725 C CA . GLY A 1 93 ? -14.108 16.834 12.002 1.00 69.94 93 GLY A CA 1
ATOM 726 C C . GLY A 1 93 ? -15.080 15.877 11.300 1.00 69.94 93 GLY A C 1
ATOM 727 O O . GLY A 1 93 ? -15.935 16.321 10.541 1.00 69.94 93 GLY A O 1
ATOM 728 N N . GLY A 1 94 ? -14.947 14.563 11.518 1.00 71.56 94 GLY A N 1
ATOM 729 C CA . GLY A 1 94 ? -15.806 13.544 10.893 1.00 71.56 94 GLY A CA 1
ATOM 730 C C . GLY A 1 94 ? -15.363 13.081 9.498 1.00 71.56 94 GLY A C 1
ATOM 731 O O . GLY A 1 94 ? -16.084 12.315 8.853 1.00 71.56 94 GLY A O 1
ATOM 732 N N . ARG A 1 95 ? -14.178 13.505 9.044 1.00 80.81 95 ARG A N 1
ATOM 733 C CA . ARG A 1 95 ? -13.534 13.024 7.814 1.00 80.81 95 ARG A CA 1
ATOM 734 C C . ARG A 1 95 ? -13.153 11.548 7.911 1.00 80.81 95 ARG A C 1
ATOM 736 O O . ARG A 1 95 ? -13.026 10.981 8.999 1.00 80.81 95 ARG A O 1
ATOM 743 N N . VAL A 1 96 ? -12.922 10.936 6.753 1.00 86.19 96 VAL A N 1
ATOM 744 C CA . VAL A 1 96 ? -12.400 9.568 6.689 1.00 86.19 96 VAL A CA 1
ATOM 745 C C . VAL A 1 96 ? -10.975 9.544 7.238 1.00 86.19 96 VAL A C 1
ATOM 747 O O . VAL A 1 96 ? -10.114 10.315 6.811 1.00 86.19 96 VAL A O 1
ATOM 750 N N . THR A 1 97 ? -10.733 8.647 8.190 1.00 89.88 97 THR A N 1
ATOM 751 C CA . THR A 1 97 ? -9.407 8.361 8.739 1.00 89.88 97 THR A CA 1
ATOM 752 C C . THR A 1 97 ? -8.916 7.016 8.217 1.00 89.88 97 THR A C 1
ATOM 754 O O . THR A 1 97 ? -9.546 5.989 8.467 1.00 89.88 97 THR A O 1
ATOM 757 N N . ALA A 1 98 ? -7.781 7.006 7.527 1.00 90.44 98 ALA A N 1
ATOM 758 C CA . ALA A 1 98 ? -7.067 5.797 7.147 1.00 90.44 98 ALA A CA 1
ATOM 759 C C . ALA A 1 98 ? -5.992 5.481 8.197 1.00 90.44 98 ALA A C 1
ATOM 761 O O . ALA A 1 98 ? -5.173 6.343 8.505 1.00 90.44 98 ALA A O 1
ATOM 762 N N . ILE A 1 99 ? -5.992 4.266 8.742 1.00 92.88 99 ILE A N 1
ATOM 763 C CA . ILE A 1 99 ? -5.047 3.819 9.773 1.00 92.88 99 ILE A CA 1
ATOM 764 C C . ILE A 1 99 ? -4.251 2.627 9.242 1.00 92.88 99 ILE A C 1
ATOM 766 O O . ILE A 1 99 ? -4.821 1.584 8.929 1.00 92.88 99 ILE A O 1
ATOM 770 N N . GLU A 1 100 ? -2.934 2.767 9.183 1.00 91.19 100 GLU A N 1
ATOM 771 C CA . GLU A 1 100 ? -1.976 1.708 8.861 1.00 91.19 100 GLU A CA 1
ATOM 772 C C . GLU A 1 100 ? -1.178 1.331 10.115 1.00 91.19 100 GLU A C 1
ATOM 774 O O . GLU A 1 100 ? -0.794 2.205 10.896 1.00 91.19 100 GLU A O 1
ATOM 779 N N . GLY A 1 101 ? -0.917 0.037 10.312 1.00 90.62 101 GLY A N 1
ATOM 780 C CA . GLY A 1 101 ? -0.133 -0.450 11.451 1.00 90.62 101 GLY A CA 1
ATOM 781 C C . GLY A 1 101 ? -0.932 -0.587 12.750 1.00 90.62 101 GLY A C 1
ATOM 782 O O . GLY A 1 101 ? -0.353 -0.565 13.834 1.00 90.62 101 GLY A O 1
ATOM 783 N N . ALA A 1 102 ? -2.259 -0.733 12.686 1.00 93.69 102 ALA A N 1
ATOM 784 C CA . ALA A 1 102 ? -3.088 -0.942 13.879 1.00 93.69 102 ALA A CA 1
ATOM 785 C C . ALA A 1 102 ? -2.694 -2.212 14.662 1.00 93.69 102 ALA A C 1
ATOM 787 O O . ALA A 1 102 ? -2.837 -2.261 15.883 1.00 93.69 102 ALA A O 1
ATOM 788 N N . GLU A 1 103 ? -2.143 -3.210 13.974 1.00 93.12 103 GLU A N 1
ATOM 789 C CA . GLU A 1 103 ? -1.568 -4.432 14.537 1.00 93.12 103 GLU A CA 1
ATOM 790 C C . GLU A 1 103 ? -0.266 -4.206 15.325 1.00 93.12 103 GLU A C 1
ATOM 792 O O . GLU A 1 103 ? 0.193 -5.114 16.014 1.00 93.12 103 GLU A O 1
ATOM 797 N N . MET A 1 104 ? 0.345 -3.019 15.232 1.00 91.38 104 MET A N 1
ATOM 798 C CA . MET A 1 104 ? 1.512 -2.658 16.043 1.00 91.38 104 MET A CA 1
ATOM 799 C C . MET A 1 104 ? 1.121 -2.272 17.470 1.00 91.38 104 MET A C 1
ATOM 801 O O . MET A 1 104 ? 1.958 -2.352 18.366 1.00 91.38 104 MET A O 1
ATOM 805 N N . LEU A 1 105 ? -0.126 -1.836 17.687 1.00 93.62 105 LEU A N 1
ATOM 806 C CA . LEU A 1 105 ? -0.648 -1.477 19.006 1.00 93.62 105 LEU A CA 1
ATOM 807 C C . LEU A 1 105 ? -0.792 -2.716 19.891 1.00 93.62 105 LEU A C 1
ATOM 809 O O . LEU A 1 105 ? -1.120 -3.803 19.412 1.00 93.62 105 LEU A O 1
ATOM 813 N N . SER A 1 106 ? -0.656 -2.546 21.206 1.00 94.31 106 SER A N 1
ATOM 814 C CA . SER A 1 106 ? -0.966 -3.632 22.143 1.00 94.31 106 SER A CA 1
ATOM 815 C C . SER A 1 106 ? -2.442 -4.055 22.061 1.00 94.31 106 SER A C 1
ATOM 817 O O . SER A 1 106 ? -3.327 -3.253 21.757 1.00 94.31 106 SER A O 1
ATOM 819 N N . ALA A 1 107 ? -2.758 -5.302 22.423 1.00 94.81 107 ALA A N 1
ATOM 820 C CA . ALA A 1 107 ? -4.140 -5.795 22.397 1.00 94.81 107 ALA A CA 1
ATOM 821 C C . ALA A 1 107 ? -5.107 -4.960 23.264 1.00 94.81 107 ALA A C 1
ATOM 823 O O . ALA A 1 107 ? -6.297 -4.874 22.963 1.00 94.81 107 ALA A O 1
ATOM 824 N N . LYS A 1 108 ? -4.622 -4.341 24.352 1.00 95.50 108 LYS A N 1
ATOM 825 C CA . LYS A 1 108 ? -5.401 -3.394 25.170 1.00 95.50 108 LYS A CA 1
ATOM 826 C C . LYS A 1 108 ? -5.767 -2.152 24.351 1.00 95.50 108 LYS A C 1
ATOM 828 O O . LYS A 1 108 ? -6.943 -1.819 24.247 1.00 95.50 108 LYS A O 1
ATOM 833 N N . GLN A 1 109 ? -4.781 -1.542 23.705 1.00 95.31 109 GLN A N 1
ATOM 834 C CA . GLN A 1 109 ? -4.948 -0.327 22.910 1.00 95.31 109 GLN A CA 1
ATOM 835 C C . GLN A 1 109 ? -5.792 -0.552 21.656 1.00 95.31 109 GLN A C 1
ATOM 837 O O . GLN A 1 109 ? -6.618 0.284 21.310 1.00 95.31 109 GLN A O 1
ATOM 842 N N . GLN A 1 110 ? -5.673 -1.715 21.014 1.00 96.75 110 GLN A N 1
ATOM 843 C CA . GLN A 1 110 ? -6.545 -2.083 19.898 1.00 96.75 110 GLN A CA 1
ATOM 844 C C . GLN A 1 110 ? -8.021 -2.185 20.320 1.00 96.75 110 GLN A C 1
ATOM 846 O O . GLN A 1 110 ? -8.912 -1.795 19.563 1.00 96.75 110 GLN A O 1
ATOM 851 N N . ARG A 1 111 ? -8.306 -2.695 21.530 1.00 96.31 111 ARG A N 1
ATOM 852 C CA . ARG A 1 111 ? -9.676 -2.736 22.076 1.00 96.31 111 ARG A CA 1
ATOM 853 C C . ARG A 1 111 ? -10.198 -1.331 22.363 1.00 96.31 111 ARG A C 1
ATOM 855 O O . ARG A 1 111 ? -11.340 -1.047 22.015 1.00 96.31 111 ARG A O 1
ATOM 862 N N . GLU A 1 112 ? -9.366 -0.480 22.952 1.00 96.12 112 GLU A N 1
ATOM 863 C CA . GLU A 1 112 ? -9.697 0.917 23.248 1.00 96.12 112 GLU A CA 1
ATOM 864 C C . GLU A 1 112 ? -9.972 1.721 21.970 1.00 96.12 112 GLU A C 1
ATOM 866 O O . GLU A 1 112 ? -11.009 2.375 21.859 1.00 96.12 112 GLU A O 1
ATOM 871 N N . LEU A 1 113 ? -9.120 1.569 20.951 1.00 95.50 113 LEU A N 1
ATOM 872 C CA . LEU A 1 113 ? -9.318 2.155 19.627 1.00 95.50 113 LEU A CA 1
ATOM 873 C C . LEU A 1 113 ? -10.648 1.712 19.002 1.00 95.50 113 LEU A C 1
ATOM 875 O O . LEU A 1 113 ? -11.413 2.542 18.509 1.00 95.50 113 LEU A O 1
ATOM 879 N N . ALA A 1 114 ? -10.953 0.411 19.048 1.00 95.69 114 ALA A N 1
ATOM 880 C CA . ALA A 1 114 ? -12.204 -0.121 18.513 1.00 95.69 114 ALA A CA 1
ATOM 881 C C . ALA A 1 114 ? -13.433 0.458 19.237 1.00 95.69 114 ALA A C 1
ATOM 883 O O . ALA A 1 114 ? -14.408 0.847 18.592 1.00 95.69 114 ALA A O 1
ATOM 884 N N . GLU A 1 115 ? -13.395 0.544 20.570 1.00 95.56 115 GLU A N 1
ATOM 885 C CA . GLU A 1 115 ? -14.468 1.155 21.364 1.00 95.56 115 GLU A CA 1
ATOM 886 C C . GLU A 1 115 ? -14.669 2.627 21.019 1.00 95.56 115 GLU A C 1
ATOM 888 O O . GLU A 1 115 ? -15.807 3.068 20.838 1.00 95.56 115 GLU A O 1
ATOM 893 N N . PHE A 1 116 ? -13.574 3.372 20.893 1.00 94.56 116 PHE A N 1
ATOM 894 C CA . PHE A 1 116 ? -13.597 4.780 20.536 1.00 94.56 116 PHE A CA 1
ATOM 895 C C . PHE A 1 116 ? -14.238 5.013 19.162 1.00 94.56 116 PHE A C 1
ATOM 897 O O . PHE A 1 116 ? -15.177 5.808 19.055 1.00 94.56 116 PHE A O 1
ATOM 904 N N . ILE A 1 117 ? -13.796 4.270 18.142 1.00 93.44 117 ILE A N 1
ATOM 905 C CA . ILE A 1 117 ? -14.314 4.360 16.768 1.00 93.44 117 ILE A CA 1
ATOM 906 C C . ILE A 1 117 ? -15.812 4.056 16.728 1.00 93.44 117 ILE A C 1
ATOM 908 O O . ILE A 1 117 ? -16.578 4.828 16.151 1.00 93.44 117 ILE A O 1
ATOM 912 N N . ILE A 1 118 ? -16.246 2.971 17.378 1.00 92.25 118 ILE A N 1
ATOM 913 C CA . ILE A 1 118 ? -17.653 2.547 17.382 1.00 92.25 118 ILE A CA 1
ATOM 914 C C . ILE A 1 118 ? -18.523 3.562 18.129 1.00 92.25 118 ILE A C 1
ATOM 916 O O . ILE A 1 118 ? -19.550 3.999 17.606 1.00 92.25 118 ILE A O 1
ATOM 920 N N . LYS A 1 119 ? -18.114 3.975 19.336 1.00 93.38 119 LYS A N 1
ATOM 921 C CA . LYS A 1 119 ? -18.891 4.892 20.184 1.00 93.38 119 LYS A CA 1
ATOM 922 C C . LYS A 1 119 ? -19.077 6.261 19.530 1.00 93.38 119 LYS A C 1
ATOM 924 O O . LYS A 1 119 ? -20.131 6.872 19.687 1.00 93.38 119 LYS A O 1
ATOM 929 N N . ARG A 1 120 ? -18.059 6.744 18.814 1.00 91.69 120 ARG A N 1
ATOM 930 C CA . ARG A 1 120 ? -18.073 8.045 18.130 1.00 91.69 120 ARG A CA 1
ATOM 931 C C . ARG A 1 120 ? -18.536 7.966 16.672 1.00 91.69 120 ARG A C 1
ATOM 933 O O . ARG A 1 120 ? -18.667 9.011 16.049 1.00 91.69 120 ARG A O 1
ATOM 940 N N . LYS A 1 121 ? -18.816 6.764 16.148 1.00 90.00 121 LYS A N 1
ATOM 941 C CA . LYS A 1 121 ? -19.174 6.512 14.740 1.00 90.00 121 LYS A CA 1
ATOM 942 C C . LYS A 1 121 ? -18.151 7.109 13.760 1.00 90.00 121 LYS A C 1
ATOM 944 O O . LYS A 1 121 ? -18.521 7.746 12.777 1.00 90.00 121 LYS A O 1
ATOM 949 N N . MET A 1 122 ? -16.863 6.921 14.049 1.00 89.19 122 MET A N 1
ATOM 950 C CA . MET A 1 122 ? -15.783 7.458 13.216 1.00 89.19 122 MET A CA 1
ATOM 951 C C . MET A 1 122 ? -15.743 6.744 11.862 1.00 89.19 122 MET A C 1
ATOM 953 O O . MET A 1 122 ? -15.835 5.516 11.790 1.00 89.19 122 MET A O 1
ATOM 957 N N . LYS A 1 123 ? -15.568 7.512 10.784 1.00 89.38 123 LYS A N 1
ATOM 958 C CA . LYS A 1 123 ? -15.353 6.968 9.442 1.00 89.38 123 LYS A CA 1
ATOM 959 C C . LYS A 1 123 ? -13.917 6.461 9.331 1.00 89.38 123 LYS A C 1
ATOM 961 O O . LYS A 1 123 ? -13.003 7.254 9.126 1.00 89.38 123 LYS A O 1
ATOM 966 N N . THR A 1 124 ? -13.693 5.163 9.525 1.00 91.50 124 THR A N 1
ATOM 967 C CA . THR A 1 124 ? -12.335 4.599 9.607 1.00 91.50 124 THR A CA 1
ATOM 968 C C . THR A 1 124 ? -12.089 3.491 8.593 1.00 91.50 124 THR A C 1
ATOM 970 O O . THR A 1 124 ? -12.883 2.557 8.476 1.00 91.50 124 THR A O 1
ATOM 9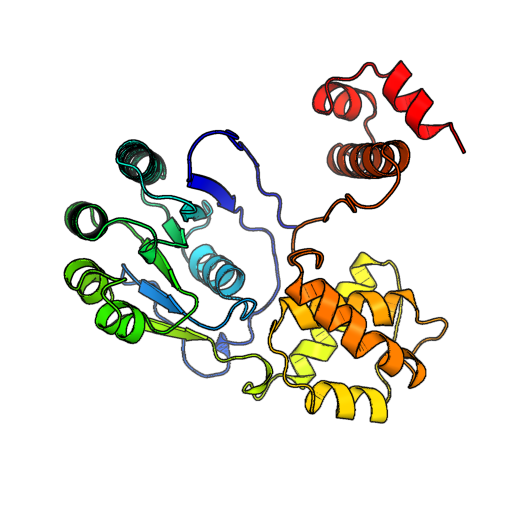73 N N . VAL A 1 125 ? -10.949 3.568 7.908 1.00 92.56 125 VAL A N 1
ATOM 974 C CA . VAL A 1 125 ? -10.428 2.524 7.024 1.00 92.56 125 VAL A CA 1
ATOM 975 C C . VAL A 1 125 ? -9.116 2.006 7.596 1.00 92.56 125 VAL A C 1
ATOM 977 O O . VAL A 1 125 ? -8.184 2.775 7.803 1.00 92.56 125 VAL A O 1
ATOM 980 N N . PHE A 1 126 ? -9.026 0.707 7.846 1.00 94.88 126 PHE A N 1
ATOM 981 C CA . PHE A 1 126 ? -7.793 0.061 8.280 1.00 94.88 126 PHE A CA 1
ATOM 982 C C . PHE A 1 126 ? -7.028 -0.508 7.089 1.00 94.88 126 PHE A C 1
ATOM 984 O O . PHE A 1 126 ? -7.633 -1.076 6.182 1.00 94.88 126 PHE A O 1
ATOM 991 N N . LEU A 1 127 ? -5.705 -0.377 7.107 1.00 93.19 127 LEU A N 1
ATOM 992 C CA . LEU A 1 127 ? -4.795 -0.899 6.094 1.00 93.19 127 LEU A CA 1
ATOM 993 C C . LEU A 1 127 ? -3.920 -1.999 6.699 1.00 93.19 127 LEU A C 1
ATOM 995 O O . LEU A 1 127 ? -3.193 -1.740 7.655 1.00 93.19 127 LEU A O 1
ATOM 999 N N . PHE A 1 128 ? -3.956 -3.197 6.110 1.00 93.75 128 PHE A N 1
ATOM 1000 C CA . PHE A 1 128 ? -3.162 -4.348 6.563 1.00 93.75 128 PHE A CA 1
ATOM 1001 C C . PHE A 1 128 ? -2.368 -4.985 5.422 1.00 93.75 128 PHE A C 1
ATOM 1003 O O . PHE A 1 128 ? -2.832 -5.028 4.284 1.00 93.75 128 PHE A O 1
ATOM 1010 N N . ASP A 1 129 ? -1.165 -5.482 5.708 1.00 90.44 129 ASP A N 1
ATOM 1011 C CA . ASP A 1 129 ? -0.310 -6.152 4.709 1.00 90.44 129 ASP A CA 1
ATOM 1012 C C . ASP A 1 129 ? -0.768 -7.586 4.383 1.00 90.44 129 ASP A C 1
ATOM 1014 O O . ASP A 1 129 ? -0.326 -8.185 3.404 1.00 90.44 129 ASP A O 1
ATOM 1018 N N . ARG A 1 130 ? -1.622 -8.163 5.232 1.00 90.25 130 ARG A N 1
ATOM 1019 C CA . ARG A 1 130 ? -2.132 -9.539 5.151 1.00 90.25 130 ARG A CA 1
ATOM 1020 C C . ARG A 1 130 ? -3.576 -9.577 5.653 1.00 90.25 130 ARG A C 1
ATOM 1022 O O . ARG A 1 130 ? -4.054 -8.589 6.210 1.00 90.25 130 ARG A O 1
ATOM 1029 N N . ASP A 1 131 ? -4.263 -10.702 5.459 1.00 93.69 131 ASP A N 1
ATOM 1030 C CA . ASP A 1 131 ? -5.637 -10.873 5.946 1.00 93.69 131 ASP A CA 1
ATOM 1031 C C . ASP A 1 131 ? -5.718 -10.608 7.465 1.00 93.69 131 ASP A C 1
ATOM 1033 O O . ASP A 1 131 ? -5.002 -11.252 8.240 1.00 93.69 131 ASP A O 1
ATOM 1037 N N . PRO A 1 132 ? -6.593 -9.688 7.919 1.00 95.38 132 PRO A N 1
ATOM 1038 C CA . PRO A 1 132 ? -6.810 -9.423 9.339 1.00 95.38 132 PRO A CA 1
ATOM 1039 C C . PRO A 1 132 ? -7.215 -10.655 10.161 1.00 95.38 132 PRO A C 1
ATOM 1041 O O . PRO A 1 132 ? -6.957 -10.689 11.362 1.00 95.38 132 PRO A O 1
ATOM 1044 N N . GLY A 1 133 ? -7.848 -11.656 9.541 1.00 94.88 133 GLY A N 1
ATOM 1045 C CA . GLY A 1 133 ? -8.173 -12.931 10.184 1.00 94.88 133 GLY A CA 1
ATOM 1046 C C . GLY A 1 133 ? -6.918 -13.703 10.585 1.00 94.88 133 GLY A C 1
ATOM 1047 O O . GLY A 1 133 ? -6.794 -14.099 11.739 1.00 94.88 133 GLY A O 1
ATOM 1048 N N . VAL A 1 134 ? -5.941 -13.799 9.678 1.00 94.56 134 VAL A N 1
ATOM 1049 C CA . VAL A 1 134 ? -4.638 -14.431 9.950 1.00 94.56 134 VAL A CA 1
ATOM 1050 C C . VAL A 1 134 ? -3.879 -13.661 11.032 1.00 94.56 134 VAL A C 1
ATOM 1052 O O . VAL A 1 134 ? -3.325 -14.257 11.949 1.00 94.56 134 VAL A O 1
ATOM 1055 N N . LEU A 1 135 ? -3.903 -12.323 10.995 1.00 94.81 135 LEU A N 1
ATOM 1056 C CA . LEU A 1 135 ? -3.285 -11.508 12.052 1.00 94.81 135 LEU A CA 1
ATOM 1057 C C . LEU A 1 135 ? -3.928 -11.739 13.429 1.00 94.81 135 LEU A C 1
ATOM 1059 O O . LEU A 1 135 ? -3.253 -11.602 14.448 1.00 94.81 135 LEU A O 1
ATOM 1063 N N . ALA A 1 136 ? -5.220 -12.066 13.479 1.00 94.75 136 ALA A N 1
ATOM 1064 C CA . ALA A 1 136 ? -5.900 -12.392 14.727 1.00 94.75 136 ALA A CA 1
ATOM 1065 C C . ALA A 1 136 ? -5.543 -13.796 15.239 1.00 94.75 136 ALA A C 1
ATOM 1067 O O . ALA A 1 136 ? -5.379 -13.960 16.446 1.00 94.75 136 ALA A O 1
ATOM 1068 N N . GLU A 1 137 ? -5.381 -14.776 14.345 1.00 94.81 137 GLU A N 1
ATOM 1069 C CA . GLU A 1 137 ? -4.871 -16.115 14.681 1.00 94.81 137 GLU A CA 1
ATOM 1070 C C . GLU A 1 137 ? -3.431 -16.060 15.216 1.00 94.81 137 GLU A C 1
ATOM 1072 O O . GLU A 1 137 ? -3.102 -16.764 16.165 1.00 94.81 137 GLU A O 1
ATOM 1077 N N . GLU A 1 138 ? -2.599 -15.161 14.677 1.00 94.00 138 GLU A N 1
ATOM 1078 C CA . GLU A 1 138 ? -1.241 -14.868 15.165 1.00 94.00 138 GLU A CA 1
ATOM 1079 C C . GLU A 1 138 ? -1.219 -14.031 16.472 1.00 94.00 138 GLU A C 1
ATOM 1081 O O . GLU A 1 138 ? -0.158 -13.567 16.882 1.00 94.00 138 GLU A O 1
ATOM 1086 N N . GLU A 1 139 ? -2.371 -13.763 17.103 1.00 92.81 139 GLU A N 1
ATOM 1087 C CA . GLU A 1 139 ? -2.534 -12.897 18.291 1.00 92.81 139 GLU A CA 1
ATOM 1088 C C . GLU A 1 139 ? -2.054 -11.439 18.119 1.00 92.81 139 GLU A C 1
ATOM 1090 O O . GLU A 1 139 ? -1.983 -10.666 19.079 1.00 92.81 139 GLU A O 1
ATOM 1095 N N . ARG A 1 140 ? -1.780 -11.011 16.883 1.00 93.50 140 ARG A N 1
ATOM 1096 C CA . ARG A 1 140 ? -1.359 -9.640 16.550 1.00 93.50 140 ARG A CA 1
ATOM 1097 C C . ARG A 1 140 ? -2.532 -8.678 16.416 1.00 93.50 140 ARG A C 1
ATOM 1099 O O . ARG A 1 140 ? -2.349 -7.467 16.526 1.00 93.50 140 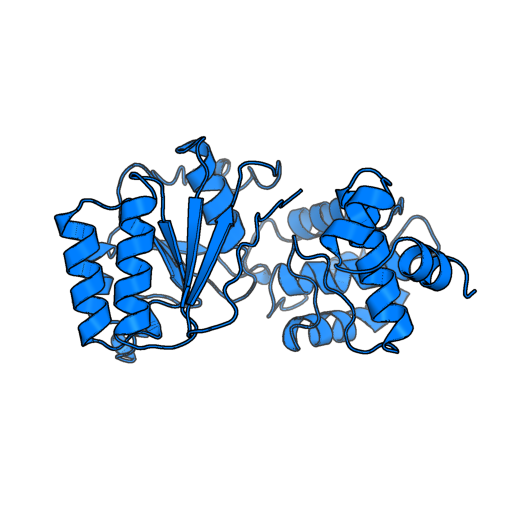ARG A O 1
ATOM 1106 N N . LEU A 1 141 ? -3.736 -9.200 16.188 1.00 96.25 141 LEU A N 1
ATOM 1107 C CA . LEU A 1 141 ? -4.954 -8.411 16.072 1.00 96.25 141 LEU A CA 1
ATOM 1108 C C . LEU A 1 141 ? 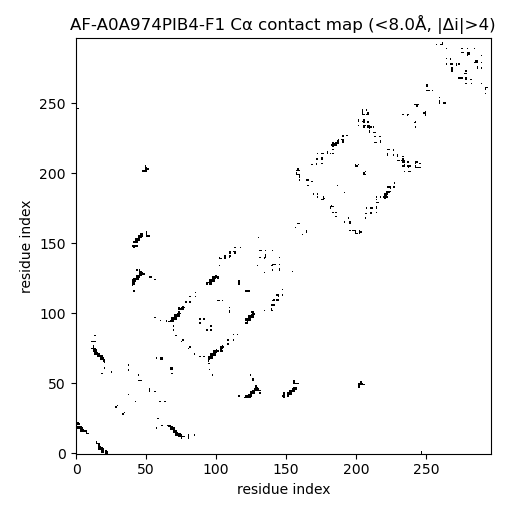-6.002 -8.850 17.100 1.00 96.25 141 LEU A C 1
ATOM 1110 O O . LEU A 1 141 ? -6.507 -9.970 17.090 1.00 96.25 141 LEU A O 1
ATOM 1114 N N . ALA A 1 142 ? -6.386 -7.938 17.986 1.00 96.25 142 ALA A N 1
ATOM 1115 C CA . ALA A 1 142 ? -7.390 -8.187 19.001 1.00 96.25 142 ALA A CA 1
ATOM 1116 C C . ALA A 1 142 ? -8.756 -8.459 18.353 1.00 96.25 142 ALA A C 1
ATOM 1118 O O . ALA A 1 142 ? -9.268 -7.654 17.572 1.00 96.25 142 ALA A O 1
ATOM 1119 N N . GLY A 1 143 ? -9.425 -9.536 18.776 1.00 94.62 143 GLY A N 1
ATOM 1120 C CA . GLY A 1 143 ? -10.721 -9.929 18.211 1.00 94.62 143 GLY A CA 1
ATOM 1121 C C . GLY A 1 143 ? -11.812 -8.849 18.283 1.00 94.62 143 GLY A C 1
ATOM 1122 O O . GLY A 1 143 ? -12.718 -8.839 17.457 1.00 94.62 143 GLY A O 1
ATOM 1123 N N . LYS A 1 144 ? -11.735 -7.903 19.234 1.00 94.75 144 LYS A N 1
ATOM 1124 C CA . LYS A 1 144 ? -12.667 -6.760 19.292 1.00 94.75 144 LYS A CA 1
ATOM 1125 C C . LYS A 1 144 ? -12.477 -5.798 18.118 1.00 94.75 144 LYS A C 1
ATOM 1127 O O . LYS A 1 144 ? -13.472 -5.331 17.570 1.00 94.75 144 LYS A O 1
ATOM 1132 N N . LEU A 1 145 ? -11.228 -5.537 17.734 1.00 95.75 145 LEU A N 1
ATOM 1133 C CA . LEU A 1 145 ? -10.902 -4.705 16.583 1.00 95.75 145 LEU A CA 1
ATOM 1134 C C . LEU A 1 145 ? -11.310 -5.416 15.287 1.00 95.75 145 LEU A C 1
ATOM 1136 O O . LEU A 1 145 ? -12.056 -4.832 14.507 1.00 95.75 145 LEU A O 1
ATOM 1140 N N . LEU A 1 146 ? -10.962 -6.699 15.125 1.00 95.56 146 LEU A N 1
ATOM 1141 C CA . LEU A 1 146 ? -11.380 -7.505 13.967 1.00 95.56 146 LEU A CA 1
ATOM 1142 C C . LEU A 1 146 ? -12.905 -7.492 13.759 1.00 95.56 146 LEU A C 1
ATOM 1144 O O . LEU A 1 146 ? -13.384 -7.222 12.659 1.00 95.56 146 LEU A O 1
ATOM 1148 N N . ARG A 1 147 ? -13.687 -7.725 14.823 1.00 94.44 147 ARG A N 1
ATOM 1149 C CA . ARG A 1 147 ? -15.161 -7.719 14.752 1.00 94.44 147 ARG A CA 1
ATOM 1150 C C . ARG A 1 147 ? -15.746 -6.383 14.298 1.00 94.44 147 ARG A C 1
ATOM 1152 O O . ARG A 1 147 ? -16.838 -6.376 13.739 1.00 94.44 147 ARG A O 1
ATOM 1159 N N . SER A 1 148 ? -15.043 -5.266 14.505 1.00 93.56 148 SER A N 1
ATOM 1160 C CA . SER A 1 148 ? -15.542 -3.944 14.102 1.00 93.56 148 SER A CA 1
ATOM 1161 C C . SER A 1 148 ? -15.704 -3.806 12.580 1.00 93.56 148 SER A C 1
ATOM 1163 O O . SER A 1 148 ? -16.596 -3.088 12.124 1.00 93.56 148 SER A O 1
ATOM 1165 N N . PHE A 1 149 ? -14.910 -4.541 11.795 1.00 92.12 149 PHE A N 1
ATOM 1166 C CA . PHE A 1 149 ? -14.902 -4.496 10.328 1.00 92.12 149 PHE A CA 1
ATOM 1167 C C . PHE A 1 149 ? -15.008 -5.881 9.666 1.00 92.12 149 PHE A C 1
ATOM 1169 O O . PHE A 1 149 ? -14.794 -6.003 8.464 1.00 92.12 149 PHE A O 1
ATOM 1176 N N . GLN A 1 150 ? -15.353 -6.938 10.410 1.00 86.50 150 GLN A N 1
ATOM 1177 C CA . GLN A 1 150 ? -15.323 -8.329 9.925 1.00 86.50 150 GLN A CA 1
ATOM 1178 C C . GLN A 1 150 ? -16.109 -8.556 8.621 1.00 86.50 150 GLN A C 1
ATOM 1180 O O . GLN A 1 150 ? -15.626 -9.257 7.730 1.00 86.50 150 GLN A O 1
ATOM 1185 N N . ASN A 1 151 ? -17.282 -7.929 8.496 1.00 85.69 151 ASN A N 1
ATOM 1186 C CA . ASN A 1 151 ? -18.161 -8.038 7.324 1.00 85.69 151 ASN A CA 1
ATOM 1187 C C . ASN A 1 151 ? -17.831 -7.015 6.221 1.00 85.69 151 ASN A C 1
ATOM 1189 O O . ASN A 1 151 ? -18.570 -6.896 5.251 1.00 85.69 151 ASN A O 1
ATOM 1193 N N . ARG A 1 152 ? -16.758 -6.236 6.393 1.00 88.88 152 ARG A N 1
ATOM 1194 C CA . ARG A 1 152 ? -16.357 -5.116 5.532 1.00 88.88 152 ARG A CA 1
ATOM 1195 C C . ARG A 1 152 ? -14.857 -5.185 5.264 1.00 88.88 152 ARG A C 1
ATOM 1197 O O . ARG A 1 152 ? -14.094 -4.289 5.626 1.00 88.88 152 ARG A O 1
ATOM 1204 N N . ARG A 1 153 ? -14.436 -6.310 4.690 1.00 91.12 153 ARG A N 1
ATOM 1205 C CA . ARG A 1 153 ? -13.046 -6.592 4.332 1.00 91.12 153 ARG A CA 1
ATOM 1206 C C . ARG A 1 153 ? -12.902 -6.579 2.815 1.00 91.12 153 ARG A C 1
ATOM 1208 O O . ARG A 1 153 ? -13.656 -7.256 2.127 1.00 91.12 153 ARG A O 1
ATOM 1215 N N . ILE A 1 154 ? -11.932 -5.819 2.327 1.00 89.81 154 ILE A N 1
ATOM 1216 C CA . ILE A 1 154 ? -11.611 -5.666 0.910 1.00 89.81 154 ILE A CA 1
ATOM 1217 C C . ILE A 1 154 ? -10.205 -6.215 0.708 1.00 89.81 154 ILE A C 1
ATOM 1219 O O . ILE A 1 154 ? -9.250 -5.712 1.303 1.00 89.81 154 ILE A O 1
ATOM 1223 N N . SER A 1 155 ? -10.087 -7.250 -0.116 1.00 90.88 155 SER A N 1
ATOM 1224 C CA . SER A 1 155 ? -8.795 -7.813 -0.489 1.00 90.88 155 SER A CA 1
ATOM 1225 C C . SER A 1 155 ? -8.317 -7.179 -1.786 1.00 90.88 155 SER A C 1
ATOM 1227 O O . SER A 1 155 ? -9.054 -7.158 -2.769 1.00 90.88 155 SER A O 1
ATOM 1229 N N . LEU A 1 156 ? -7.085 -6.680 -1.791 1.00 89.25 156 LEU A N 1
ATOM 1230 C CA . LEU A 1 156 ? -6.386 -6.304 -3.007 1.00 89.25 156 LEU A CA 1
ATOM 1231 C C . LEU A 1 156 ? -5.435 -7.443 -3.392 1.00 89.25 156 LEU A C 1
ATOM 1233 O O . LEU A 1 156 ? -4.529 -7.755 -2.607 1.00 89.25 156 LEU A O 1
ATOM 1237 N N . PRO A 1 157 ? -5.627 -8.064 -4.569 1.00 89.50 157 PRO A N 1
ATOM 1238 C CA . PRO A 1 157 ? -4.755 -9.133 -5.035 1.00 89.50 157 PRO A CA 1
ATOM 1239 C C . PRO A 1 157 ? -3.334 -8.616 -5.281 1.00 89.50 157 PRO A C 1
ATOM 1241 O O . PRO A 1 157 ? -3.109 -7.422 -5.507 1.00 89.50 157 PRO A O 1
ATOM 1244 N N . ALA A 1 158 ? -2.367 -9.532 -5.261 1.00 90.44 158 ALA A N 1
ATOM 1245 C CA . ALA A 1 158 ? -1.027 -9.222 -5.731 1.00 90.44 158 ALA A CA 1
ATOM 1246 C C . ALA A 1 158 ? -1.055 -8.933 -7.238 1.00 90.44 158 ALA A C 1
ATOM 1248 O O . ALA A 1 158 ? -1.837 -9.521 -7.980 1.00 90.44 158 ALA A O 1
ATOM 1249 N N . LEU A 1 159 ? -0.175 -8.050 -7.702 1.00 89.44 159 LEU A N 1
ATOM 1250 C CA . LEU A 1 159 ? -0.111 -7.560 -9.078 1.00 89.44 159 LEU A CA 1
ATOM 1251 C C . LEU A 1 159 ? 0.017 -8.705 -10.100 1.00 89.44 159 LEU A C 1
ATOM 1253 O O . LEU A 1 159 ? -0.659 -8.688 -11.127 1.00 89.44 159 LEU A O 1
ATOM 1257 N N . ARG A 1 160 ? 0.816 -9.729 -9.777 1.00 90.56 160 ARG A N 1
ATOM 1258 C CA . ARG A 1 160 ? 0.989 -10.957 -10.578 1.00 90.56 160 ARG A CA 1
ATOM 1259 C C . ARG A 1 160 ? -0.300 -11.764 -10.790 1.00 90.56 160 ARG A C 1
ATOM 1261 O O . ARG A 1 160 ? -0.428 -12.439 -11.800 1.00 90.56 160 ARG A O 1
ATOM 1268 N N . ASP A 1 161 ? -1.250 -11.667 -9.863 1.00 89.44 161 ASP A N 1
ATOM 1269 C CA . ASP A 1 161 ? -2.493 -12.441 -9.880 1.00 89.44 161 ASP A CA 1
ATOM 1270 C C . ASP A 1 161 ? -3.639 -11.636 -10.525 1.00 89.44 161 ASP A C 1
ATOM 1272 O O . ASP A 1 161 ? -4.791 -12.073 -10.537 1.00 89.44 161 ASP A O 1
ATOM 1276 N N . THR A 1 162 ? -3.347 -10.437 -11.051 1.00 85.69 162 THR A N 1
ATOM 1277 C CA . THR A 1 162 ? -4.357 -9.564 -11.657 1.00 85.69 162 THR A CA 1
ATOM 1278 C C . THR A 1 162 ? -4.506 -9.794 -13.161 1.00 85.69 162 THR A C 1
ATOM 1280 O O . THR A 1 162 ? -3.510 -9.800 -13.886 1.00 85.69 162 THR A O 1
ATOM 1283 N N . PRO A 1 163 ? -5.743 -9.864 -13.689 1.00 86.75 163 PRO A N 1
ATOM 1284 C CA . PRO A 1 163 ? -5.967 -9.976 -15.132 1.00 86.75 163 PRO A CA 1
ATOM 1285 C C . PRO A 1 163 ? -5.600 -8.688 -15.893 1.00 86.75 163 PRO A C 1
ATOM 1287 O O . PRO A 1 163 ? -5.462 -8.697 -17.112 1.00 86.75 163 PRO A O 1
ATOM 1290 N N . TRP A 1 164 ? -5.410 -7.570 -15.186 1.00 85.81 164 TRP A N 1
ATOM 1291 C CA . TRP A 1 164 ? -5.031 -6.267 -15.743 1.00 85.81 164 TRP A CA 1
ATOM 1292 C C . TRP A 1 164 ? -3.534 -5.940 -15.582 1.00 85.81 164 TRP A C 1
ATOM 1294 O O . TRP A 1 164 ? -3.149 -4.765 -15.656 1.00 85.81 164 TRP A O 1
ATOM 1304 N N . LEU A 1 165 ? -2.672 -6.944 -15.379 1.00 90.12 165 LEU A N 1
ATOM 1305 C CA . LEU A 1 165 ? -1.222 -6.755 -15.243 1.00 90.12 165 LEU A CA 1
ATOM 1306 C C . LEU A 1 165 ? -0.614 -6.023 -16.448 1.00 90.12 165 LEU A C 1
ATOM 1308 O O . LEU A 1 165 ? 0.050 -5.001 -16.279 1.00 90.12 165 LEU A O 1
ATOM 1312 N N . GLU A 1 166 ? -0.895 -6.481 -17.671 1.00 93.62 166 GLU A N 1
ATOM 1313 C CA . GLU A 1 166 ? -0.361 -5.853 -18.888 1.00 93.62 166 GLU A CA 1
ATOM 1314 C C . GLU A 1 166 ? -0.770 -4.376 -18.989 1.00 93.62 166 GLU A C 1
ATOM 1316 O O . GLU A 1 166 ? 0.048 -3.491 -19.259 1.00 93.62 166 GLU A O 1
ATOM 1321 N N . ARG A 1 167 ? -2.045 -4.087 -18.700 1.00 89.38 167 ARG A N 1
ATOM 1322 C CA . ARG A 1 167 ? -2.576 -2.720 -18.682 1.00 89.38 167 ARG A CA 1
ATOM 1323 C C . ARG A 1 167 ? -1.856 -1.862 -17.641 1.00 89.38 167 ARG A C 1
ATOM 1325 O O . ARG A 1 167 ? -1.550 -0.704 -17.916 1.00 89.38 167 ARG A O 1
ATOM 1332 N N . SER A 1 168 ? -1.554 -2.433 -16.478 1.00 87.12 168 SER A N 1
ATOM 1333 C CA . SER A 1 168 ? -0.807 -1.767 -15.405 1.00 87.12 168 SER A CA 1
ATOM 1334 C C . SER A 1 168 ? 0.620 -1.425 -15.819 1.00 87.12 168 SER A C 1
ATOM 1336 O O . SER A 1 168 ? 1.071 -0.309 -15.570 1.00 87.12 168 SER A O 1
ATOM 1338 N N . ILE A 1 169 ? 1.308 -2.345 -16.501 1.00 93.06 169 ILE A N 1
ATOM 1339 C CA . ILE A 1 169 ? 2.656 -2.123 -17.042 1.00 93.06 169 ILE A CA 1
ATOM 1340 C C . ILE A 1 169 ? 2.640 -0.959 -18.041 1.00 93.06 169 ILE A C 1
ATOM 1342 O O . ILE A 1 169 ? 3.444 -0.033 -17.932 1.00 93.06 169 ILE A O 1
ATOM 1346 N N . ARG A 1 170 ? 1.685 -0.959 -18.980 1.00 92.62 170 ARG A N 1
ATOM 1347 C CA . ARG A 1 170 ? 1.541 0.110 -19.984 1.00 92.62 170 ARG A CA 1
ATOM 1348 C C . ARG A 1 170 ? 1.208 1.461 -19.352 1.00 92.62 170 ARG A C 1
ATOM 1350 O O . ARG A 1 170 ? 1.785 2.472 -19.737 1.00 92.62 170 ARG A O 1
ATOM 1357 N N . ALA A 1 171 ? 0.315 1.483 -18.366 1.00 85.75 171 ALA A N 1
ATOM 1358 C CA . ALA A 1 171 ? -0.000 2.698 -17.621 1.00 85.75 171 ALA A CA 1
ATOM 1359 C C . ALA A 1 171 ? 1.224 3.231 -16.859 1.00 85.75 171 ALA A C 1
ATOM 1361 O O . ALA A 1 171 ? 1.470 4.436 -16.855 1.00 85.75 171 ALA A O 1
ATOM 1362 N N . CYS A 1 172 ? 2.018 2.338 -16.261 1.00 86.25 172 CYS A N 1
ATOM 1363 C CA . CYS A 1 172 ? 3.250 2.707 -15.572 1.00 86.25 172 CYS A CA 1
ATOM 1364 C C . CYS A 1 172 ? 4.281 3.312 -16.536 1.00 86.25 172 CYS A C 1
ATOM 1366 O O . CYS A 1 172 ? 4.879 4.325 -16.197 1.00 86.25 172 CYS A O 1
ATOM 1368 N N . LEU A 1 173 ? 4.426 2.772 -17.752 1.00 90.81 173 LEU A N 1
ATOM 1369 C CA . LEU A 1 173 ? 5.277 3.364 -18.791 1.00 90.81 173 LEU A CA 1
ATOM 1370 C C . LEU A 1 173 ? 4.875 4.809 -19.112 1.00 90.81 173 LEU A C 1
ATOM 1372 O O . LEU A 1 173 ? 5.729 5.693 -19.122 1.00 90.81 173 LEU A O 1
ATOM 1376 N N . ILE A 1 174 ? 3.583 5.051 -19.360 1.00 85.56 174 ILE A N 1
ATOM 1377 C CA . ILE A 1 174 ? 3.060 6.391 -19.675 1.00 85.56 174 ILE A CA 1
ATOM 1378 C C . ILE A 1 174 ? 3.372 7.360 -18.530 1.00 85.56 174 ILE A C 1
ATOM 1380 O O . ILE A 1 174 ? 3.909 8.441 -18.755 1.00 85.56 174 ILE A O 1
ATOM 1384 N N . TRP A 1 175 ? 3.107 6.937 -17.296 1.00 79.69 175 TRP A N 1
ATOM 1385 C CA . TRP A 1 175 ? 3.370 7.744 -16.110 1.00 79.69 175 TRP A CA 1
ATOM 1386 C C . TRP A 1 175 ? 4.863 8.056 -15.917 1.00 79.69 175 TRP A C 1
ATOM 1388 O O . TRP A 1 175 ? 5.233 9.183 -15.582 1.00 79.69 175 TRP A O 1
ATOM 1398 N N . THR A 1 176 ? 5.740 7.079 -16.151 1.00 81.06 176 THR A N 1
ATOM 1399 C CA . THR A 1 176 ? 7.192 7.267 -16.033 1.00 81.06 176 THR A CA 1
ATOM 1400 C C . THR A 1 176 ? 7.738 8.164 -17.145 1.00 81.06 176 THR A C 1
ATOM 1402 O O . THR A 1 176 ? 8.601 8.997 -16.873 1.00 81.06 176 THR A O 1
ATOM 1405 N N . ASN A 1 177 ? 7.208 8.055 -18.369 1.00 83.38 177 ASN A N 1
ATOM 1406 C CA . ASN A 1 177 ? 7.532 8.955 -19.479 1.00 83.38 177 ASN A CA 1
ATOM 1407 C C . ASN A 1 177 ? 7.268 10.418 -19.115 1.00 83.38 177 ASN A C 1
ATOM 1409 O O . ASN A 1 177 ? 8.168 11.247 -19.241 1.00 83.38 177 ASN A O 1
ATOM 1413 N N . GLU A 1 178 ? 6.065 10.721 -18.616 1.00 79.88 178 GLU A N 1
ATOM 1414 C CA . GLU A 1 178 ? 5.691 12.078 -18.198 1.00 79.88 178 GLU A CA 1
ATOM 1415 C C . GLU A 1 178 ? 6.645 12.623 -17.129 1.00 79.88 178 GLU A C 1
ATOM 1417 O O . GLU A 1 178 ? 7.082 13.769 -17.209 1.00 79.88 178 GLU A O 1
ATOM 1422 N N . ARG A 1 179 ? 7.019 11.790 -16.151 1.00 79.50 179 ARG A N 1
ATOM 1423 C CA . ARG A 1 179 ? 7.901 12.191 -15.044 1.00 79.50 179 ARG A CA 1
ATOM 1424 C C . ARG A 1 179 ? 9.353 12.399 -15.444 1.00 79.50 179 ARG A C 1
ATOM 1426 O O . ARG A 1 179 ? 10.000 13.279 -14.892 1.00 79.50 179 ARG A O 1
ATOM 1433 N N . GLN A 1 180 ? 9.876 11.579 -16.350 1.00 83.12 180 GLN A N 1
ATOM 1434 C CA . GLN A 1 180 ? 11.269 11.670 -16.794 1.00 83.12 180 GLN A CA 1
ATOM 1435 C C . GLN A 1 180 ? 11.439 12.540 -18.049 1.00 83.12 180 GLN A C 1
ATOM 1437 O O . GLN A 1 180 ? 12.553 12.668 -18.551 1.00 83.12 180 GLN A O 1
ATOM 1442 N N . GLY A 1 181 ? 10.354 13.117 -18.582 1.00 85.38 181 GLY A N 1
ATOM 1443 C CA . GLY A 1 181 ? 10.388 13.883 -19.830 1.00 85.38 181 GLY A CA 1
ATOM 1444 C C . GLY A 1 181 ? 10.788 13.035 -21.043 1.00 85.38 181 GLY A C 1
ATOM 1445 O O . GLY A 1 181 ? 11.415 13.537 -21.974 1.00 85.38 181 GLY A O 1
ATOM 1446 N N . LYS A 1 182 ? 10.466 11.737 -21.022 1.00 89.06 182 LYS A N 1
ATOM 1447 C CA . LYS A 1 182 ? 10.783 10.771 -22.083 1.00 89.06 182 LYS A CA 1
ATOM 1448 C C . LYS A 1 182 ? 9.544 10.498 -22.939 1.00 89.06 182 LYS A C 1
ATOM 1450 O O . LYS A 1 182 ? 8.411 10.712 -22.517 1.00 89.06 182 LYS A O 1
ATOM 1455 N N . GLN A 1 183 ? 9.760 10.014 -24.159 1.00 92.38 183 GLN A N 1
ATOM 1456 C CA . GLN A 1 183 ? 8.693 9.698 -25.118 1.00 92.38 183 GLN A CA 1
ATOM 1457 C C . GLN A 1 183 ? 8.837 8.271 -25.648 1.00 92.38 183 GLN A C 1
ATOM 1459 O O . GLN A 1 183 ? 8.880 8.029 -26.853 1.00 92.38 183 GLN A O 1
ATOM 1464 N N . ILE A 1 184 ? 8.942 7.311 -24.732 1.00 95.44 184 ILE A N 1
ATOM 1465 C CA . ILE A 1 184 ? 9.008 5.899 -25.098 1.00 95.44 184 ILE A CA 1
ATOM 1466 C C . ILE A 1 184 ? 7.624 5.444 -25.574 1.00 95.44 184 ILE A C 1
ATOM 1468 O O . ILE A 1 184 ? 6.662 5.443 -24.807 1.00 95.44 184 ILE A O 1
ATOM 1472 N N . ALA A 1 185 ? 7.516 5.058 -26.842 1.00 93.88 185 ALA A N 1
ATOM 1473 C CA . ALA A 1 185 ? 6.275 4.667 -27.501 1.00 93.88 185 ALA A CA 1
ATOM 1474 C C . ALA A 1 185 ? 5.751 3.295 -27.048 1.00 93.88 185 ALA A C 1
ATOM 1476 O O . ALA A 1 185 ? 4.551 3.033 -27.135 1.00 93.88 185 ALA A O 1
ATOM 1477 N N . GLY A 1 186 ? 6.623 2.401 -26.570 1.00 94.88 186 GLY A N 1
ATOM 1478 C CA . GLY A 1 186 ? 6.189 1.088 -26.102 1.00 94.88 186 GLY A CA 1
ATOM 1479 C C . GLY A 1 186 ? 7.299 0.180 -25.584 1.00 94.88 186 GLY A C 1
ATOM 1480 O O . GLY A 1 186 ? 8.457 0.565 -25.461 1.00 94.88 186 GLY A O 1
ATOM 1481 N N . ILE A 1 187 ? 6.916 -1.061 -25.301 1.00 97.69 187 ILE A N 1
ATOM 1482 C CA . ILE A 1 187 ? 7.787 -2.140 -24.823 1.00 97.69 187 ILE A CA 1
ATOM 1483 C C . ILE A 1 187 ? 7.793 -3.233 -25.892 1.00 97.69 187 ILE A C 1
ATOM 1485 O O . ILE A 1 187 ? 6.727 -3.573 -26.417 1.00 97.69 187 ILE A O 1
ATOM 1489 N N . ARG A 1 188 ? 8.966 -3.771 -26.240 1.00 97.50 188 ARG A N 1
ATOM 1490 C CA . ARG A 1 188 ? 9.054 -4.902 -27.177 1.00 97.50 188 ARG A CA 1
ATOM 1491 C C . ARG A 1 188 ? 8.413 -6.161 -26.598 1.00 97.50 188 ARG A C 1
ATOM 1493 O O . ARG A 1 188 ? 8.428 -6.363 -25.389 1.00 97.50 188 ARG A O 1
ATOM 1500 N N . GLY A 1 189 ? 7.895 -7.025 -27.476 1.00 97.31 189 GLY A N 1
ATOM 1501 C CA . GLY A 1 189 ? 7.152 -8.233 -27.089 1.00 97.31 189 GLY A CA 1
ATOM 1502 C C . GLY A 1 189 ? 7.903 -9.113 -26.090 1.00 97.31 189 GLY A C 1
ATOM 1503 O O . GLY A 1 189 ? 7.393 -9.382 -25.017 1.00 97.31 189 GLY A O 1
ATOM 1504 N N . GLU A 1 190 ? 9.164 -9.430 -26.368 1.00 96.00 190 GLU A N 1
ATOM 1505 C CA . GLU A 1 190 ? 10.012 -10.234 -25.475 1.00 96.00 190 GLU A CA 1
ATOM 1506 C C . GLU A 1 190 ? 10.234 -9.627 -24.080 1.00 96.00 190 GLU A C 1
ATOM 1508 O O . GLU A 1 190 ? 10.356 -10.356 -23.097 1.00 96.00 190 GLU A O 1
ATOM 1513 N N . VAL A 1 191 ? 10.268 -8.295 -23.977 1.00 97.50 191 VAL A N 1
ATOM 1514 C CA . VAL A 1 191 ? 10.365 -7.605 -22.688 1.00 97.50 191 VAL A CA 1
ATOM 1515 C C . VAL A 1 191 ? 9.016 -7.658 -21.980 1.00 97.50 191 VAL A C 1
ATOM 1517 O O . VAL A 1 191 ? 8.968 -7.908 -20.780 1.00 97.50 191 VAL A O 1
ATOM 1520 N N . MET A 1 192 ? 7.915 -7.467 -22.713 1.00 97.75 192 MET A N 1
ATOM 1521 C CA . MET A 1 192 ? 6.567 -7.593 -22.161 1.00 97.75 192 MET A CA 1
ATOM 1522 C C . MET A 1 192 ? 6.313 -9.006 -21.629 1.00 97.75 192 MET A C 1
ATOM 1524 O O . MET A 1 192 ? 5.847 -9.139 -20.504 1.00 97.75 192 MET A O 1
ATOM 1528 N N . ASP A 1 193 ? 6.688 -10.046 -22.372 1.00 97.50 193 ASP A N 1
ATOM 1529 C CA . ASP A 1 193 ? 6.542 -11.443 -21.951 1.00 97.50 193 ASP A CA 1
ATOM 1530 C C . ASP A 1 193 ? 7.299 -11.709 -20.641 1.00 97.50 193 ASP A C 1
ATOM 1532 O O . ASP A 1 193 ? 6.759 -12.312 -19.712 1.00 97.50 193 ASP A O 1
ATOM 1536 N N . ALA A 1 194 ? 8.526 -11.190 -20.523 1.00 96.75 194 ALA A N 1
ATOM 1537 C CA . ALA A 1 194 ? 9.306 -11.286 -19.293 1.00 96.75 194 ALA A CA 1
ATOM 1538 C C . ALA A 1 194 ? 8.656 -10.525 -18.123 1.00 96.75 194 ALA A C 1
ATOM 1540 O O . ALA A 1 194 ? 8.623 -11.036 -17.004 1.00 96.75 194 ALA A O 1
ATOM 1541 N N . LEU A 1 195 ? 8.106 -9.330 -18.368 1.00 96.50 195 LEU A N 1
ATOM 1542 C CA . LEU A 1 195 ? 7.390 -8.550 -17.354 1.00 96.50 195 LEU A CA 1
ATOM 1543 C C . LEU A 1 195 ? 6.086 -9.235 -16.914 1.00 96.50 195 LEU A C 1
ATOM 1545 O O . LEU A 1 195 ? 5.736 -9.170 -15.739 1.00 96.50 195 LEU A O 1
ATOM 1549 N N . LEU A 1 196 ? 5.378 -9.912 -17.820 1.00 96.25 196 LEU A N 1
ATOM 1550 C CA . LEU A 1 196 ? 4.167 -10.671 -17.501 1.00 96.25 196 LEU A CA 1
ATOM 1551 C C . LEU A 1 196 ? 4.472 -11.938 -16.691 1.00 96.25 196 LEU A C 1
ATOM 1553 O O . LEU A 1 196 ? 3.693 -12.298 -15.814 1.00 96.25 196 LEU A O 1
ATOM 1557 N N . ALA A 1 197 ? 5.610 -12.588 -16.949 1.00 95.62 197 ALA A N 1
ATOM 1558 C CA . ALA A 1 197 ? 6.053 -13.773 -16.212 1.00 95.62 197 ALA A CA 1
ATOM 1559 C C . ALA A 1 197 ? 6.733 -13.454 -14.863 1.00 95.62 197 ALA A C 1
ATOM 1561 O O . ALA A 1 197 ? 6.992 -14.362 -14.070 1.00 95.62 197 ALA A O 1
ATOM 1562 N N . HIS A 1 198 ? 7.058 -12.186 -14.597 1.00 95.44 198 HIS A N 1
ATOM 1563 C CA . HIS A 1 198 ? 7.775 -11.775 -13.393 1.00 95.44 198 HIS A CA 1
ATOM 1564 C C . HIS A 1 198 ? 6.902 -11.924 -12.123 1.00 95.44 198 HIS A C 1
ATOM 1566 O O . HIS A 1 198 ? 5.713 -11.604 -12.148 1.00 95.44 198 HIS A O 1
ATOM 1572 N N . PRO A 1 199 ? 7.457 -12.362 -10.974 1.00 91.69 199 PRO A N 1
ATOM 1573 C CA . PRO A 1 199 ? 6.672 -12.643 -9.764 1.00 91.69 199 PRO A CA 1
ATOM 1574 C C . PRO A 1 199 ? 6.142 -11.402 -9.026 1.00 91.69 199 PRO A C 1
ATOM 1576 O O . PRO A 1 199 ? 5.310 -11.543 -8.133 1.00 91.69 199 PRO A O 1
ATOM 1579 N N . TRP A 1 200 ? 6.633 -10.200 -9.340 1.00 93.06 200 TRP A N 1
ATOM 1580 C CA . TRP A 1 200 ? 6.175 -8.926 -8.759 1.00 93.06 200 TRP A CA 1
ATOM 1581 C C . TRP A 1 200 ? 5.976 -8.948 -7.226 1.00 93.06 200 TRP A C 1
ATOM 1583 O O . TRP A 1 200 ? 4.926 -8.550 -6.717 1.00 93.06 200 TRP A O 1
ATOM 1593 N N . GLN A 1 201 ? 6.971 -9.425 -6.469 1.00 89.00 201 GLN A N 1
ATOM 1594 C CA . GLN A 1 201 ? 6.907 -9.541 -5.001 1.00 89.00 201 GLN A CA 1
ATOM 1595 C C . GLN A 1 201 ? 6.708 -8.185 -4.296 1.00 89.00 201 GLN A C 1
ATOM 1597 O O . GLN A 1 201 ? 6.134 -8.119 -3.209 1.00 89.00 201 GLN A O 1
ATOM 1602 N N . GLY A 1 202 ? 7.192 -7.096 -4.898 1.00 83.69 202 GLY A N 1
ATOM 1603 C CA . GLY A 1 202 ? 6.986 -5.722 -4.439 1.00 83.69 202 GLY A CA 1
ATOM 1604 C C . GLY A 1 202 ? 5.827 -5.006 -5.139 1.00 83.69 202 GLY A C 1
ATOM 1605 O O . GLY A 1 202 ? 5.653 -3.799 -4.938 1.00 83.69 202 GLY A O 1
ATOM 1606 N N . ASN A 1 203 ? 5.030 -5.731 -5.934 1.00 90.31 203 ASN A N 1
ATOM 1607 C CA . ASN A 1 203 ? 3.823 -5.250 -6.601 1.00 90.31 203 ASN A CA 1
ATOM 1608 C C . ASN A 1 203 ? 4.071 -3.942 -7.384 1.00 90.31 203 ASN A C 1
ATOM 1610 O O . ASN A 1 203 ? 5.066 -3.816 -8.095 1.00 90.31 203 ASN A O 1
ATOM 1614 N N . PHE A 1 204 ? 3.192 -2.941 -7.264 1.00 85.50 204 PHE A N 1
ATOM 1615 C CA . PHE A 1 204 ? 3.318 -1.684 -8.006 1.00 85.50 204 PHE A CA 1
ATOM 1616 C C . PHE A 1 204 ? 4.548 -0.862 -7.606 1.00 85.50 204 PHE A C 1
ATOM 1618 O O . PHE A 1 204 ? 5.066 -0.113 -8.430 1.00 85.50 204 PHE A O 1
ATOM 1625 N N . THR A 1 205 ? 5.037 -0.998 -6.368 1.00 81.25 205 THR A N 1
ATOM 1626 C CA . THR A 1 205 ? 6.279 -0.332 -5.941 1.00 81.25 205 THR A CA 1
ATOM 1627 C C . THR A 1 205 ? 7.476 -0.873 -6.721 1.00 81.25 205 THR A C 1
ATOM 1629 O O . THR A 1 205 ? 8.348 -0.112 -7.133 1.00 81.25 205 THR A O 1
ATOM 1632 N N . GLU A 1 206 ? 7.505 -2.184 -6.950 1.00 87.56 206 GLU A N 1
ATOM 1633 C CA . GLU A 1 206 ? 8.528 -2.837 -7.765 1.00 87.56 206 GLU A CA 1
ATOM 1634 C C . GLU A 1 206 ? 8.385 -2.515 -9.246 1.00 87.56 206 GLU A C 1
ATOM 1636 O O . GLU A 1 206 ? 9.369 -2.124 -9.871 1.00 87.56 206 GLU A O 1
ATOM 1641 N N . LEU A 1 207 ? 7.166 -2.589 -9.785 1.00 90.12 207 LEU A N 1
ATOM 1642 C CA . LEU A 1 207 ? 6.897 -2.217 -11.173 1.00 90.12 207 LEU A CA 1
ATOM 1643 C C . LEU A 1 207 ? 7.356 -0.785 -11.473 1.00 90.12 207 LEU A C 1
ATOM 1645 O O . LEU A 1 207 ? 8.024 -0.563 -12.480 1.00 90.12 207 LEU A O 1
ATOM 1649 N N . SER A 1 208 ? 7.062 0.165 -10.582 1.00 84.62 208 SER A N 1
ATOM 1650 C CA . SER A 1 208 ? 7.507 1.555 -10.724 1.00 84.62 208 SER A CA 1
ATOM 1651 C C . SER A 1 208 ? 9.032 1.657 -10.771 1.00 84.62 208 SER A C 1
ATOM 1653 O O . SER A 1 208 ? 9.570 2.298 -11.668 1.00 84.62 208 SER A O 1
ATOM 1655 N N . ALA A 1 209 ? 9.737 0.987 -9.854 1.00 82.38 209 ALA A N 1
ATOM 1656 C CA . ALA A 1 209 ? 11.198 1.026 -9.789 1.00 82.38 209 ALA A CA 1
ATOM 1657 C C . ALA A 1 209 ? 11.869 0.407 -11.024 1.00 82.38 209 ALA A C 1
ATOM 1659 O O . ALA A 1 209 ? 12.850 0.942 -11.539 1.00 82.38 209 ALA A O 1
ATOM 1660 N N . VAL A 1 210 ? 11.341 -0.720 -11.508 1.00 92.94 210 VAL A N 1
ATOM 1661 C CA . VAL A 1 210 ? 11.812 -1.368 -12.739 1.00 92.94 210 VAL A CA 1
ATOM 1662 C C . VAL A 1 210 ? 11.571 -0.454 -13.938 1.00 92.94 210 VAL A C 1
ATOM 1664 O O . VAL A 1 210 ? 12.491 -0.210 -14.718 1.00 92.94 210 VAL A O 1
ATOM 1667 N N . MET A 1 211 ? 10.361 0.099 -14.062 1.00 92.88 211 MET A N 1
ATOM 1668 C CA . MET A 1 211 ? 10.000 0.965 -15.182 1.00 92.88 211 MET A CA 1
ATOM 1669 C C . MET A 1 211 ? 10.837 2.248 -15.207 1.00 92.88 211 MET A C 1
ATOM 1671 O O . MET A 1 211 ? 11.243 2.692 -16.276 1.00 92.88 211 MET A O 1
ATOM 1675 N N . GLU A 1 212 ? 11.145 2.822 -14.043 1.00 87.44 212 GLU A N 1
ATOM 1676 C CA . GLU A 1 212 ? 12.033 3.982 -13.933 1.00 87.44 212 GLU A CA 1
ATOM 1677 C C . GLU A 1 212 ? 13.426 3.712 -14.505 1.00 87.44 212 GLU A C 1
ATOM 1679 O O . GLU A 1 212 ? 13.960 4.567 -15.213 1.00 87.44 212 GLU A O 1
ATOM 1684 N N . LEU A 1 213 ? 14.000 2.531 -14.246 1.00 91.44 213 LEU A N 1
ATOM 1685 C CA . LEU A 1 213 ? 15.292 2.147 -14.819 1.00 91.44 213 LEU A CA 1
ATOM 1686 C C . LEU A 1 213 ? 15.192 1.907 -16.321 1.00 91.44 213 LEU A C 1
ATOM 1688 O O . LEU A 1 213 ? 16.049 2.376 -17.065 1.00 91.44 213 LEU A O 1
ATOM 1692 N N . PHE A 1 214 ? 14.140 1.220 -16.765 1.00 94.81 214 PHE A N 1
ATOM 1693 C CA . PHE A 1 214 ? 13.948 0.899 -18.177 1.00 94.81 214 PHE A CA 1
ATOM 1694 C C . PHE A 1 214 ? 13.799 2.168 -19.021 1.00 94.81 214 PHE A C 1
ATOM 1696 O O . PHE A 1 214 ? 14.454 2.299 -20.051 1.00 94.81 214 PHE A O 1
ATOM 1703 N N . VAL A 1 215 ? 12.979 3.122 -18.572 1.00 92.38 215 VAL A N 1
ATOM 1704 C CA . VAL A 1 215 ? 12.758 4.396 -19.275 1.00 92.38 215 VAL A CA 1
ATOM 1705 C C . VAL A 1 215 ? 14.002 5.288 -19.237 1.00 92.38 215 VAL A C 1
ATOM 1707 O O . VAL A 1 215 ? 14.321 5.939 -20.234 1.00 92.38 215 VAL A O 1
ATOM 1710 N N . SER A 1 216 ? 14.738 5.288 -18.122 1.00 91.31 216 SER A N 1
ATOM 1711 C CA . SER A 1 216 ? 15.969 6.074 -17.987 1.00 91.31 216 SER A CA 1
ATOM 1712 C C . SER A 1 216 ? 17.060 5.586 -18.946 1.00 91.31 216 SER A C 1
ATOM 1714 O O . SER A 1 216 ? 17.647 6.391 -19.675 1.00 91.31 216 SER A O 1
ATOM 1716 N N . ALA A 1 217 ? 17.260 4.265 -19.012 1.00 90.25 217 ALA A N 1
ATOM 1717 C CA . ALA A 1 217 ? 18.250 3.618 -19.870 1.00 90.25 217 ALA A CA 1
ATOM 1718 C C . ALA A 1 217 ? 17.847 3.529 -21.350 1.00 90.25 217 ALA A C 1
ATOM 1720 O O . ALA A 1 217 ? 18.687 3.220 -22.191 1.00 90.25 217 ALA A O 1
ATOM 1721 N N . ALA A 1 218 ? 16.580 3.774 -21.688 1.00 92.88 218 ALA A N 1
ATOM 1722 C CA . ALA A 1 218 ? 16.130 3.726 -23.069 1.00 92.88 218 ALA A CA 1
ATOM 1723 C C . ALA A 1 218 ? 16.700 4.901 -23.885 1.00 92.88 218 ALA A C 1
ATOM 1725 O O . ALA A 1 218 ? 16.490 6.080 -23.562 1.00 92.88 218 ALA A O 1
ATOM 1726 N N . GLU A 1 219 ? 17.393 4.557 -24.971 1.00 88.50 219 GLU A N 1
ATOM 1727 C CA . GLU A 1 219 ? 17.948 5.498 -25.955 1.00 88.50 219 GLU A CA 1
ATOM 1728 C C . GLU A 1 219 ? 17.011 5.714 -27.155 1.00 88.50 219 GLU A C 1
ATOM 1730 O O . GLU A 1 219 ? 17.057 6.753 -27.811 1.00 88.50 219 GLU A O 1
ATOM 1735 N N . GLY A 1 220 ? 16.144 4.738 -27.438 1.00 90.81 220 GLY A N 1
ATOM 1736 C CA . GLY A 1 220 ? 15.217 4.747 -28.566 1.00 90.81 220 GLY A CA 1
ATOM 1737 C C . GLY A 1 220 ? 13.747 4.906 -28.161 1.00 90.81 220 GLY A C 1
ATOM 1738 O O . GLY A 1 220 ? 13.427 5.083 -26.988 1.00 90.81 220 GLY A O 1
ATOM 1739 N N . PRO A 1 221 ? 12.817 4.798 -29.126 1.00 94.12 221 PRO A N 1
ATOM 1740 C CA . PRO A 1 221 ? 11.383 4.922 -28.869 1.00 94.12 221 PRO A CA 1
ATOM 1741 C C . PRO A 1 221 ? 10.763 3.673 -28.222 1.00 94.12 221 PRO A C 1
ATOM 1743 O O . PRO A 1 221 ? 9.566 3.673 -27.953 1.00 94.12 221 PRO A O 1
ATOM 1746 N N . PHE A 1 222 ? 11.525 2.606 -27.977 1.00 97.19 222 PHE A N 1
ATOM 1747 C CA . PHE A 1 222 ? 11.028 1.375 -27.362 1.00 97.19 222 PHE A CA 1
ATOM 1748 C C . PHE A 1 222 ? 11.953 0.900 -26.242 1.00 97.19 222 PHE A C 1
ATOM 1750 O O . PHE A 1 222 ? 13.159 1.128 -26.289 1.00 97.19 222 PHE A O 1
ATOM 1757 N N . ILE A 1 223 ? 11.381 0.203 -25.256 1.00 97.12 223 ILE A N 1
ATOM 1758 C CA . ILE A 1 223 ? 12.158 -0.591 -24.297 1.00 97.12 223 ILE A CA 1
ATOM 1759 C C . ILE A 1 223 ? 12.568 -1.887 -24.995 1.00 97.12 223 ILE A C 1
ATOM 1761 O O . ILE A 1 223 ? 11.722 -2.746 -25.265 1.00 97.12 223 ILE A O 1
ATOM 1765 N N . GLU A 1 224 ? 13.859 -1.976 -25.296 1.00 96.81 224 GLU A N 1
ATOM 1766 C CA . GLU A 1 224 ? 14.504 -3.094 -25.985 1.00 96.81 224 GLU A CA 1
ATOM 1767 C C . GLU A 1 224 ? 14.983 -4.174 -24.990 1.00 96.81 224 GLU A C 1
ATOM 1769 O O . GLU A 1 224 ? 14.955 -3.981 -23.767 1.00 96.81 224 GLU A O 1
ATOM 1774 N N . ARG A 1 225 ? 15.411 -5.332 -25.513 1.00 95.75 225 ARG A N 1
ATOM 1775 C CA . ARG A 1 225 ? 15.811 -6.524 -24.738 1.00 95.75 225 ARG A CA 1
ATOM 1776 C C . ARG A 1 225 ? 16.806 -6.233 -23.629 1.00 95.75 225 ARG A C 1
ATOM 1778 O O . ARG A 1 225 ? 16.754 -6.847 -22.565 1.00 95.75 225 ARG A O 1
ATOM 1785 N N . GLU A 1 226 ? 17.743 -5.340 -23.908 1.00 93.81 226 GLU A N 1
ATOM 1786 C CA . GLU A 1 226 ? 18.891 -5.014 -23.070 1.00 93.81 226 GLU A CA 1
ATOM 1787 C C . GLU A 1 226 ? 18.441 -4.507 -21.695 1.00 93.81 226 GLU A C 1
ATOM 1789 O O . GLU A 1 226 ? 19.123 -4.736 -20.694 1.00 93.81 226 GLU A O 1
ATOM 1794 N N . ALA A 1 227 ? 17.244 -3.913 -21.617 1.00 93.06 227 ALA A N 1
ATOM 1795 C CA . ALA A 1 227 ? 16.635 -3.478 -20.368 1.00 93.06 227 ALA A CA 1
ATOM 1796 C C . ALA A 1 227 ? 16.398 -4.636 -19.383 1.00 93.06 227 ALA A C 1
ATOM 1798 O O . ALA A 1 227 ? 16.460 -4.425 -18.172 1.00 93.06 227 ALA A O 1
ATOM 1799 N N . LEU A 1 228 ? 16.207 -5.875 -19.859 1.00 93.44 228 LEU A N 1
ATOM 1800 C CA . LEU A 1 228 ? 15.996 -7.042 -18.992 1.00 93.44 228 LEU A CA 1
ATOM 1801 C C . LEU A 1 228 ? 17.163 -7.290 -18.030 1.00 93.44 228 LEU A C 1
ATOM 1803 O O . LEU A 1 228 ? 16.940 -7.795 -16.930 1.00 93.44 228 LEU A O 1
ATOM 1807 N N . ALA A 1 229 ? 18.383 -6.863 -18.376 1.00 91.75 229 ALA A N 1
ATOM 1808 C CA . ALA A 1 229 ? 19.529 -6.926 -17.468 1.00 91.75 229 ALA A CA 1
ATOM 1809 C C . ALA A 1 229 ? 19.328 -6.087 -16.186 1.00 91.75 229 ALA A C 1
ATOM 1811 O O . ALA A 1 229 ? 19.960 -6.352 -15.165 1.00 91.75 229 ALA A O 1
ATOM 1812 N N . MET A 1 230 ? 18.432 -5.094 -16.221 1.00 90.50 230 MET A N 1
ATOM 1813 C CA . MET A 1 230 ? 18.125 -4.190 -15.107 1.00 90.50 230 MET A CA 1
ATOM 1814 C C . MET A 1 230 ? 16.897 -4.623 -14.292 1.00 90.50 230 MET A C 1
ATOM 1816 O O . MET A 1 230 ? 16.617 -4.015 -13.258 1.00 90.50 230 MET A O 1
ATOM 1820 N N . LEU A 1 231 ? 16.171 -5.665 -14.719 1.00 91.12 231 LEU A N 1
ATOM 1821 C CA . LEU A 1 231 ? 14.931 -6.118 -14.074 1.00 91.12 231 LEU A CA 1
ATOM 1822 C C . LEU A 1 231 ? 15.162 -6.517 -12.607 1.00 91.12 231 LEU A C 1
ATOM 1824 O O . LEU A 1 231 ? 14.479 -6.036 -11.701 1.00 91.12 231 LEU A O 1
ATOM 1828 N N . GLU A 1 232 ? 16.186 -7.334 -12.358 1.00 87.75 232 GLU A N 1
ATOM 1829 C CA . GLU A 1 232 ? 16.570 -7.758 -11.005 1.00 87.75 232 GLU A CA 1
ATOM 1830 C C . GLU A 1 232 ? 17.069 -6.594 -10.142 1.00 87.75 232 GLU A C 1
ATOM 1832 O O . GLU A 1 232 ? 16.834 -6.556 -8.931 1.00 87.75 232 GLU A O 1
ATOM 1837 N N . GLU A 1 233 ? 17.736 -5.614 -10.753 1.00 83.81 233 GLU A N 1
ATOM 1838 C CA . GLU A 1 233 ? 18.220 -4.435 -10.039 1.00 83.81 233 GLU A CA 1
ATOM 1839 C C . GLU A 1 233 ? 17.061 -3.528 -9.606 1.00 83.81 233 GLU A C 1
ATOM 1841 O O . GLU A 1 233 ? 17.013 -3.114 -8.446 1.00 83.81 233 GLU A O 1
ATOM 1846 N N . GLY A 1 234 ? 16.073 -3.289 -10.473 1.00 77.19 234 GLY A N 1
ATOM 1847 C CA . GLY A 1 234 ? 14.842 -2.581 -10.095 1.00 77.19 234 GLY A CA 1
ATOM 1848 C C . GLY A 1 234 ? 14.095 -3.294 -8.964 1.00 77.19 234 GLY A C 1
ATOM 1849 O O . GLY A 1 234 ? 13.713 -2.674 -7.967 1.00 77.19 234 GLY A O 1
ATOM 1850 N N . SER A 1 235 ? 14.010 -4.621 -9.054 1.00 83.12 235 SER A N 1
ATOM 1851 C CA . SER A 1 235 ? 13.405 -5.489 -8.036 1.00 83.12 235 SER A CA 1
ATOM 1852 C C . SER A 1 235 ? 14.138 -5.426 -6.692 1.00 83.12 235 SER A C 1
ATOM 1854 O O . SER A 1 235 ? 13.540 -5.378 -5.609 1.00 83.12 235 SER A O 1
ATOM 1856 N N . ARG A 1 236 ? 15.472 -5.367 -6.715 1.00 79.94 236 ARG A N 1
ATOM 1857 C CA . ARG A 1 236 ? 16.298 -5.163 -5.516 1.00 79.94 236 ARG A CA 1
ATOM 1858 C C . ARG A 1 236 ? 16.098 -3.771 -4.912 1.00 79.94 236 ARG A C 1
ATOM 1860 O O . ARG A 1 236 ? 15.918 -3.672 -3.693 1.00 79.94 236 ARG A O 1
ATOM 1867 N N . LYS A 1 237 ? 16.073 -2.714 -5.731 1.00 74.00 237 LYS A N 1
ATOM 1868 C CA . LYS A 1 237 ? 15.819 -1.338 -5.268 1.00 74.00 237 LYS A CA 1
ATOM 1869 C C . LYS A 1 237 ? 14.475 -1.229 -4.551 1.00 74.00 237 LYS A C 1
ATOM 1871 O O . LYS A 1 237 ? 14.426 -0.695 -3.441 1.00 74.00 237 LYS A O 1
ATOM 1876 N N . ALA A 1 238 ? 13.427 -1.842 -5.094 1.00 71.19 238 ALA A N 1
ATOM 1877 C CA . ALA A 1 238 ? 12.115 -1.888 -4.453 1.00 71.19 238 ALA A CA 1
ATOM 1878 C C . ALA A 1 238 ? 12.127 -2.588 -3.086 1.00 71.19 238 ALA A C 1
ATOM 1880 O O . ALA A 1 238 ? 11.595 -2.048 -2.112 1.00 71.19 238 ALA A O 1
ATOM 1881 N N . ARG A 1 239 ? 12.799 -3.740 -2.972 1.00 70.88 239 ARG A N 1
ATOM 1882 C CA . ARG A 1 239 ? 12.923 -4.477 -1.698 1.00 70.88 239 ARG A CA 1
ATOM 1883 C C . ARG A 1 239 ? 13.679 -3.697 -0.627 1.00 70.88 239 ARG A C 1
ATOM 1885 O O . ARG A 1 239 ? 13.286 -3.715 0.536 1.00 70.88 239 ARG A O 1
ATOM 1892 N N . SER A 1 240 ? 14.730 -2.983 -1.019 1.00 63.31 240 SER A N 1
ATOM 1893 C CA . SER A 1 240 ? 15.538 -2.173 -0.098 1.00 63.31 240 SER A CA 1
ATOM 1894 C C . SER A 1 240 ? 14.857 -0.885 0.390 1.00 63.31 240 SER A C 1
ATOM 1896 O O . SER A 1 240 ? 15.433 -0.176 1.209 1.00 63.31 240 SER A O 1
ATOM 1898 N N . GLY A 1 241 ? 13.647 -0.567 -0.096 1.00 52.50 241 GLY A N 1
ATOM 1899 C CA . GLY A 1 241 ? 12.973 0.700 0.208 1.00 52.50 241 GLY A CA 1
ATOM 1900 C C . GLY A 1 241 ? 13.627 1.918 -0.455 1.00 52.50 241 GLY A C 1
ATOM 1901 O O . GLY A 1 241 ? 13.307 3.042 -0.090 1.00 52.50 241 GLY A O 1
ATOM 1902 N N . LEU A 1 242 ? 14.527 1.689 -1.420 1.00 42.72 242 LEU A N 1
ATOM 1903 C CA . LEU A 1 242 ? 15.170 2.716 -2.248 1.00 42.72 242 LEU A CA 1
ATOM 1904 C C . LEU A 1 242 ? 14.339 3.070 -3.487 1.00 42.72 242 LEU A C 1
ATOM 1906 O O . LEU A 1 242 ? 14.706 3.980 -4.222 1.00 42.72 242 LEU A O 1
ATOM 1910 N N . ALA A 1 243 ? 13.249 2.343 -3.749 1.00 41.41 243 ALA A N 1
ATOM 1911 C CA . ALA A 1 243 ? 12.286 2.739 -4.765 1.00 41.41 243 ALA A CA 1
ATOM 1912 C C . ALA A 1 243 ? 11.491 3.955 -4.270 1.00 41.41 243 ALA A C 1
ATOM 1914 O O . ALA A 1 243 ? 10.929 3.890 -3.167 1.00 41.41 243 ALA A O 1
ATOM 1915 N N . PRO A 1 244 ? 11.398 5.041 -5.054 1.00 38.97 244 PRO A N 1
ATOM 1916 C CA . PRO A 1 244 ? 10.499 6.131 -4.721 1.00 38.97 244 PRO A CA 1
ATOM 1917 C C . PRO A 1 244 ? 9.074 5.573 -4.634 1.00 38.97 244 PRO A C 1
ATOM 1919 O O . PRO A 1 244 ? 8.584 4.883 -5.528 1.00 38.97 244 PRO A O 1
ATOM 1922 N N . ALA A 1 245 ? 8.396 5.822 -3.512 1.00 37.56 245 ALA A N 1
ATOM 1923 C CA . ALA A 1 245 ? 6.970 5.538 -3.431 1.00 37.56 245 ALA A CA 1
ATOM 1924 C C . ALA A 1 245 ? 6.254 6.367 -4.514 1.00 37.56 245 ALA A C 1
ATOM 1926 O O . ALA A 1 245 ? 6.643 7.516 -4.730 1.00 37.56 245 ALA A O 1
ATOM 1927 N N . PRO A 1 246 ? 5.197 5.862 -5.172 1.00 33.50 246 PRO A N 1
ATOM 1928 C CA . PRO A 1 246 ? 4.451 6.652 -6.146 1.00 33.50 246 PRO A CA 1
ATOM 1929 C C . PRO A 1 246 ? 3.849 7.885 -5.453 1.00 33.50 246 PRO A C 1
ATOM 1931 O O . PRO A 1 246 ? 2.859 7.783 -4.726 1.00 33.50 246 PRO A O 1
ATOM 1934 N N . GLY A 1 247 ? 4.479 9.048 -5.653 1.00 38.44 247 GLY A N 1
ATOM 1935 C CA . GLY A 1 247 ? 4.165 10.302 -4.959 1.00 38.44 247 GLY A CA 1
ATOM 1936 C C . GLY A 1 247 ? 5.245 10.855 -4.026 1.00 38.44 247 GLY A C 1
ATOM 1937 O O . GLY A 1 247 ? 5.041 11.935 -3.490 1.00 38.44 247 GLY A O 1
ATOM 1938 N N . ARG A 1 248 ? 6.371 10.162 -3.833 1.00 39.97 248 ARG A N 1
ATOM 1939 C CA . ARG A 1 248 ? 7.567 10.718 -3.195 1.00 39.97 248 ARG A CA 1
ATOM 1940 C C . ARG A 1 248 ? 8.620 10.964 -4.264 1.00 39.97 248 ARG A C 1
ATOM 1942 O O . ARG A 1 248 ? 9.113 10.021 -4.875 1.00 39.97 248 ARG A O 1
ATOM 1949 N N . GLU A 1 249 ? 8.967 12.226 -4.479 1.00 44.12 249 GLU A N 1
ATOM 1950 C CA . GLU A 1 249 ? 10.293 12.584 -4.982 1.00 44.12 249 GLU A CA 1
ATOM 1951 C C . GLU A 1 249 ? 11.295 12.098 -3.928 1.00 44.12 249 GLU A C 1
ATOM 1953 O O . GLU A 1 249 ? 11.515 12.731 -2.901 1.00 44.12 249 GLU A O 1
ATOM 1958 N N . GLY A 1 250 ? 11.767 10.862 -4.090 1.00 46.22 250 GLY A N 1
ATOM 1959 C CA . GLY A 1 250 ? 12.706 10.253 -3.163 1.00 46.22 250 GLY A CA 1
ATOM 1960 C C . GLY A 1 250 ? 14.087 10.836 -3.406 1.00 46.22 250 GLY A C 1
ATOM 1961 O O . GLY A 1 250 ? 14.736 10.462 -4.378 1.00 46.22 250 GLY A O 1
ATOM 1962 N N . LEU A 1 251 ? 14.525 11.732 -2.526 1.00 53.91 251 LEU A N 1
ATOM 1963 C CA . LEU A 1 251 ? 15.904 12.214 -2.479 1.00 53.91 251 LEU A CA 1
ATOM 1964 C C . LEU A 1 251 ? 16.867 11.019 -2.433 1.00 53.91 251 LEU A C 1
ATOM 1966 O O . LEU A 1 251 ? 16.730 10.125 -1.590 1.00 53.91 251 LEU A O 1
ATOM 1970 N N . ASN A 1 252 ? 17.849 10.989 -3.334 1.00 58.72 252 ASN A N 1
ATOM 1971 C CA . ASN A 1 252 ? 18.853 9.933 -3.369 1.00 58.72 252 ASN A CA 1
ATOM 1972 C C . ASN A 1 252 ? 19.878 10.140 -2.246 1.00 58.72 252 ASN A C 1
ATOM 1974 O O . ASN A 1 252 ? 20.910 10.761 -2.445 1.00 58.72 252 ASN A O 1
ATOM 1978 N N . LEU A 1 253 ? 19.646 9.578 -1.059 1.00 65.12 253 LEU A N 1
ATOM 1979 C CA . LEU A 1 253 ? 20.537 9.767 0.100 1.00 65.12 253 LEU A CA 1
ATOM 1980 C C . LEU A 1 253 ? 21.897 9.034 0.008 1.00 65.12 253 LEU A C 1
ATOM 1982 O O . LEU A 1 253 ? 22.624 8.970 0.998 1.00 65.12 253 LEU A O 1
ATOM 1986 N N . ARG A 1 254 ? 22.239 8.430 -1.140 1.00 50.19 254 ARG A N 1
ATOM 1987 C CA . ARG A 1 254 ? 23.506 7.699 -1.361 1.00 50.19 254 ARG A CA 1
ATOM 1988 C C . ARG A 1 254 ? 24.526 8.461 -2.211 1.00 50.19 254 ARG A C 1
ATOM 1990 O O . ARG A 1 254 ? 25.587 7.913 -2.498 1.00 50.19 254 ARG A O 1
ATOM 1997 N N . GLN A 1 255 ? 24.205 9.677 -2.631 1.00 69.31 255 GLN A N 1
ATOM 1998 C CA . GLN A 1 255 ? 25.125 10.566 -3.340 1.00 69.31 255 GLN A CA 1
ATOM 1999 C C . GLN A 1 255 ? 25.840 11.514 -2.358 1.00 69.31 255 GLN A C 1
ATOM 2001 O O . GLN A 1 255 ? 25.466 11.560 -1.180 1.00 69.31 255 GLN A O 1
ATOM 2006 N N . PRO A 1 256 ? 26.886 12.239 -2.792 1.00 84.69 256 PRO A N 1
ATOM 2007 C CA . PRO A 1 256 ? 27.523 13.264 -1.973 1.00 84.69 256 PRO A CA 1
ATOM 2008 C C . PRO A 1 256 ? 26.501 14.251 -1.396 1.00 84.69 256 PRO A C 1
ATOM 2010 O O . PRO A 1 256 ? 25.492 14.557 -2.029 1.00 84.69 256 PRO A O 1
ATOM 2013 N N . LEU A 1 257 ? 26.772 14.767 -0.192 1.00 73.62 257 LEU A N 1
ATOM 2014 C CA . LEU A 1 257 ? 25.874 15.700 0.501 1.00 73.62 257 LEU A CA 1
ATOM 2015 C C . LEU A 1 257 ? 25.505 16.901 -0.378 1.00 73.62 257 LEU A C 1
ATOM 2017 O O . LEU A 1 257 ? 24.358 17.329 -0.372 1.00 73.62 257 LEU A O 1
ATOM 2021 N N . GLU A 1 258 ? 26.458 17.391 -1.167 1.00 80.56 258 GLU A N 1
ATOM 2022 C CA . GLU A 1 258 ? 26.259 18.509 -2.089 1.00 80.56 258 GLU A CA 1
ATOM 2023 C C . GLU A 1 258 ? 25.177 18.215 -3.136 1.00 80.56 258 GLU A C 1
ATOM 2025 O O . GLU A 1 258 ? 24.330 19.065 -3.400 1.00 80.56 258 GLU A O 1
ATOM 2030 N N . ASP A 1 259 ? 25.135 16.996 -3.672 1.00 74.88 259 ASP A N 1
ATOM 2031 C CA . ASP A 1 259 ? 24.136 16.584 -4.661 1.00 74.88 259 ASP A CA 1
ATOM 2032 C C . ASP A 1 259 ? 22.768 16.332 -4.013 1.00 74.88 259 ASP A C 1
ATOM 2034 O O . ASP A 1 259 ? 21.738 16.692 -4.578 1.00 74.88 259 ASP A O 1
ATOM 2038 N N . ILE A 1 260 ? 22.739 15.810 -2.779 1.00 78.88 260 ILE A N 1
ATOM 2039 C CA . ILE A 1 260 ? 21.503 15.713 -1.980 1.00 78.88 260 ILE A CA 1
ATOM 2040 C C . ILE A 1 260 ? 20.920 17.108 -1.731 1.00 78.88 260 ILE A C 1
ATOM 2042 O O . ILE A 1 260 ? 19.732 17.335 -1.950 1.00 78.88 260 ILE A O 1
ATOM 2046 N N . GLU A 1 261 ? 21.745 18.055 -1.286 1.00 83.12 261 GLU A N 1
ATOM 2047 C CA . GLU A 1 261 ? 21.326 19.436 -1.048 1.00 83.12 261 GLU A CA 1
ATOM 2048 C C . GLU A 1 261 ? 20.854 20.113 -2.340 1.00 83.12 261 GLU A C 1
ATOM 2050 O O . GLU A 1 261 ? 19.896 20.885 -2.309 1.00 83.12 261 GLU A O 1
ATOM 2055 N N . ARG A 1 262 ? 21.483 19.808 -3.480 1.00 81.62 262 ARG A N 1
ATOM 2056 C CA . ARG A 1 262 ? 21.101 20.328 -4.798 1.00 81.62 262 ARG A CA 1
ATOM 2057 C C . ARG A 1 262 ? 19.721 19.839 -5.226 1.00 81.62 262 ARG A C 1
ATOM 2059 O O . ARG A 1 262 ? 18.897 20.658 -5.636 1.00 81.62 262 ARG A O 1
ATOM 2066 N N . ASP A 1 263 ? 19.461 18.543 -5.080 1.00 77.75 263 ASP A N 1
ATOM 2067 C CA . ASP A 1 263 ? 18.158 17.945 -5.381 1.00 77.75 263 ASP A CA 1
ATOM 2068 C C . ASP A 1 263 ? 17.064 18.564 -4.504 1.00 77.75 263 ASP A C 1
ATOM 2070 O O . ASP A 1 263 ? 16.030 18.994 -5.015 1.00 77.75 263 ASP A O 1
ATOM 2074 N N . ILE A 1 264 ? 17.337 18.734 -3.203 1.00 81.75 264 ILE A N 1
ATOM 2075 C CA . ILE A 1 264 ? 16.436 19.420 -2.264 1.00 81.75 264 ILE A CA 1
ATOM 2076 C C . ILE A 1 264 ? 16.160 20.862 -2.713 1.00 81.75 264 ILE A C 1
ATOM 2078 O O . ILE A 1 264 ? 15.008 21.301 -2.731 1.00 81.75 264 ILE A O 1
ATOM 2082 N N . ILE A 1 265 ? 17.202 21.614 -3.081 1.00 84.50 265 ILE A N 1
ATOM 2083 C CA . ILE A 1 265 ? 17.067 23.011 -3.515 1.00 84.50 265 ILE A CA 1
ATOM 2084 C C . ILE A 1 265 ? 16.231 23.109 -4.792 1.00 84.50 265 ILE A C 1
ATOM 2086 O O . ILE A 1 265 ? 15.380 23.997 -4.885 1.00 84.50 265 ILE A O 1
ATOM 2090 N N . ARG A 1 266 ? 16.441 22.208 -5.758 1.00 78.56 266 ARG A N 1
ATOM 2091 C CA . ARG A 1 266 ? 15.685 22.180 -7.015 1.00 78.56 266 ARG A CA 1
ATOM 2092 C C . ARG A 1 266 ? 14.216 21.834 -6.767 1.00 78.56 266 ARG A C 1
ATOM 2094 O O . ARG A 1 266 ? 13.353 22.593 -7.201 1.00 78.56 266 ARG A O 1
ATOM 2101 N N . THR A 1 267 ? 13.941 20.795 -5.979 1.00 73.88 267 THR A N 1
ATOM 2102 C CA . THR A 1 267 ? 12.577 20.419 -5.579 1.00 73.88 267 THR A CA 1
ATOM 2103 C C . THR A 1 267 ? 11.848 21.579 -4.895 1.00 73.88 267 THR A C 1
ATOM 2105 O O . THR A 1 267 ? 10.717 21.903 -5.254 1.00 73.88 267 THR A O 1
ATOM 2108 N N . VAL A 1 268 ? 12.483 22.266 -3.938 1.00 77.75 268 VAL A N 1
ATOM 2109 C CA . VAL A 1 268 ? 11.831 23.391 -3.247 1.00 77.75 268 VAL A CA 1
ATOM 2110 C C . VAL A 1 268 ? 11.653 24.605 -4.165 1.00 77.75 268 VAL A C 1
ATOM 2112 O O . VAL A 1 268 ? 10.634 25.284 -4.076 1.00 77.75 268 VAL A O 1
ATOM 2115 N N . LEU A 1 269 ? 12.581 24.877 -5.086 1.00 75.75 269 LEU A N 1
ATOM 2116 C CA . LEU A 1 269 ? 12.403 25.936 -6.086 1.00 75.75 269 LEU A CA 1
ATOM 2117 C C . LEU A 1 269 ? 11.210 25.673 -7.001 1.00 75.75 269 LEU A C 1
ATOM 2119 O O . LEU A 1 269 ? 10.429 26.591 -7.239 1.00 75.75 269 LEU A O 1
ATOM 2123 N N . GLU A 1 270 ? 11.056 24.447 -7.491 1.00 68.06 270 GLU A N 1
ATOM 2124 C CA . GLU A 1 270 ? 9.938 24.060 -8.355 1.00 68.06 270 GLU A CA 1
ATOM 2125 C C . GLU A 1 270 ? 8.597 24.183 -7.619 1.00 68.06 270 GLU A C 1
ATOM 2127 O O . GLU A 1 270 ? 7.646 24.755 -8.156 1.00 68.06 270 GLU A O 1
ATOM 2132 N N . GLN A 1 271 ? 8.543 23.757 -6.353 1.00 61.19 271 GLN A N 1
ATOM 2133 C CA . GLN A 1 271 ? 7.352 23.887 -5.506 1.00 61.19 271 GLN A CA 1
ATOM 2134 C C . GLN A 1 271 ? 6.974 25.346 -5.204 1.00 61.19 271 GLN A C 1
ATOM 2136 O O . GLN A 1 271 ? 5.796 25.648 -5.031 1.00 61.19 271 GLN A O 1
ATOM 2141 N N . GLU A 1 272 ? 7.950 26.255 -5.171 1.00 74.44 272 GLU A N 1
ATOM 2142 C CA . GLU A 1 272 ? 7.743 27.695 -4.965 1.00 74.44 272 GLU A CA 1
ATOM 2143 C C . GLU A 1 272 ? 7.657 28.485 -6.289 1.00 74.44 272 GLU A C 1
ATOM 2145 O O . GLU A 1 272 ? 7.812 29.711 -6.302 1.00 74.44 272 GLU A O 1
ATOM 2150 N N . GLY A 1 273 ? 7.453 27.810 -7.429 1.00 65.56 273 GLY A N 1
ATOM 2151 C CA . GLY A 1 273 ? 7.300 28.460 -8.737 1.00 65.56 273 GLY A CA 1
ATOM 2152 C C . GLY A 1 273 ? 8.548 29.224 -9.190 1.00 65.56 273 GLY A C 1
ATOM 2153 O O . GLY A 1 273 ? 8.449 30.325 -9.731 1.00 65.56 273 GLY A O 1
ATOM 2154 N N . MET A 1 274 ? 9.733 28.671 -8.927 1.00 74.94 274 MET A N 1
ATOM 2155 C CA . MET A 1 274 ? 11.055 29.262 -9.184 1.00 74.94 274 MET A CA 1
ATOM 2156 C C . MET A 1 274 ? 11.345 30.546 -8.388 1.00 74.94 274 MET A C 1
ATOM 2158 O O . MET A 1 274 ? 12.299 31.278 -8.683 1.00 74.94 274 MET A O 1
ATOM 2162 N N . ASN A 1 275 ? 10.570 30.825 -7.335 1.00 79.19 275 ASN A N 1
ATOM 2163 C CA . ASN A 1 275 ? 10.791 31.982 -6.477 1.00 79.19 275 ASN A CA 1
ATOM 2164 C C . ASN A 1 275 ? 11.906 31.719 -5.454 1.00 79.19 275 ASN A C 1
ATOM 2166 O O . ASN A 1 275 ? 11.684 31.206 -4.359 1.00 79.19 275 ASN A O 1
ATOM 2170 N N . GLN A 1 276 ? 13.120 32.153 -5.793 1.00 81.56 276 GLN A N 1
ATOM 2171 C CA . GLN A 1 276 ? 14.319 31.973 -4.965 1.00 81.56 276 GLN A CA 1
ATOM 2172 C C . GLN A 1 276 ? 14.196 32.530 -3.540 1.00 81.56 276 GLN A C 1
ATOM 2174 O O . GLN A 1 276 ? 14.815 31.996 -2.623 1.00 81.56 276 GLN A O 1
ATOM 2179 N N . SER A 1 277 ? 13.432 33.608 -3.339 1.00 81.25 277 SER A N 1
ATOM 2180 C CA . SER A 1 277 ? 13.264 34.214 -2.013 1.00 81.25 277 SER A CA 1
ATOM 2181 C C . SER A 1 277 ? 12.367 33.360 -1.117 1.00 81.25 277 SER A C 1
ATOM 2183 O O . SER A 1 277 ? 12.661 33.201 0.067 1.00 81.25 277 SER A O 1
ATOM 2185 N N . LEU A 1 278 ? 11.299 32.791 -1.683 1.00 75.56 278 LEU A N 1
ATOM 2186 C CA . LEU A 1 278 ? 10.415 31.867 -0.971 1.00 75.56 278 LEU A CA 1
ATOM 2187 C C . LEU A 1 278 ? 11.110 30.528 -0.721 1.00 75.56 278 LEU A C 1
ATOM 2189 O O . LEU A 1 278 ? 11.094 30.046 0.409 1.00 75.56 278 LEU A O 1
ATOM 2193 N N . ALA A 1 279 ? 11.823 30.005 -1.719 1.00 82.88 279 ALA A N 1
ATOM 2194 C CA . ALA A 1 279 ? 12.585 28.770 -1.591 1.00 82.88 279 ALA A CA 1
ATOM 2195 C C . ALA A 1 279 ? 13.679 28.869 -0.515 1.00 82.88 279 ALA A C 1
ATOM 2197 O O . ALA A 1 279 ? 13.768 28.004 0.351 1.00 82.88 279 ALA A O 1
ATOM 2198 N N . ALA A 1 280 ? 14.461 29.956 -0.497 1.00 88.00 280 ALA A N 1
ATOM 2199 C CA . ALA A 1 280 ? 15.484 30.178 0.529 1.00 88.00 280 ALA A CA 1
ATOM 2200 C C . ALA A 1 280 ? 14.872 30.268 1.937 1.00 88.00 280 ALA A C 1
ATOM 2202 O O . ALA A 1 280 ? 15.373 29.649 2.875 1.00 88.00 280 ALA A O 1
ATOM 2203 N N . LYS A 1 281 ? 13.748 30.989 2.069 1.00 87.81 281 LYS A N 1
ATOM 2204 C CA . LYS A 1 281 ? 13.012 31.116 3.333 1.00 87.81 281 LYS A CA 1
ATOM 2205 C C . LYS A 1 281 ? 12.488 29.764 3.820 1.00 87.81 281 LYS A C 1
ATOM 2207 O O . LYS A 1 281 ? 12.606 29.469 5.005 1.00 87.81 281 LYS A O 1
ATOM 2212 N N . ARG A 1 282 ? 11.940 28.951 2.916 1.00 80.88 282 ARG A N 1
ATOM 2213 C CA . ARG A 1 282 ? 11.409 27.616 3.212 1.00 80.88 282 ARG A CA 1
ATOM 2214 C C . ARG A 1 282 ? 12.504 26.622 3.596 1.00 80.88 282 ARG A C 1
ATOM 2216 O O . ARG A 1 282 ? 12.302 25.821 4.497 1.00 80.88 282 ARG A O 1
ATOM 2223 N N . LEU A 1 283 ? 13.671 26.725 2.967 1.00 85.62 283 LEU A N 1
ATOM 2224 C CA 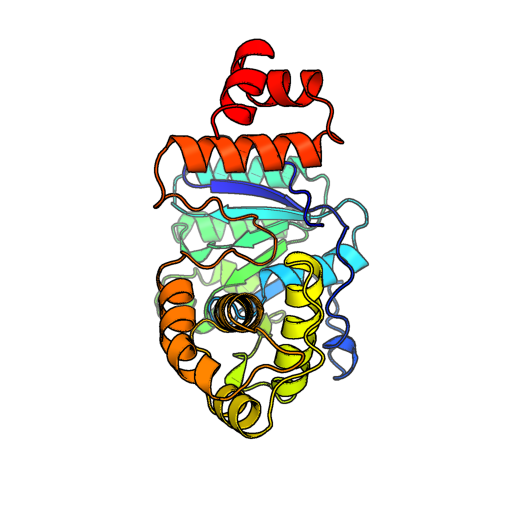. LEU A 1 283 ? 14.856 25.923 3.280 1.00 85.62 283 LEU A CA 1
ATOM 2225 C C . LEU A 1 283 ? 15.615 26.405 4.526 1.00 85.62 283 LEU A C 1
ATOM 2227 O O . LEU A 1 283 ? 16.583 25.768 4.930 1.00 85.62 283 LEU A O 1
ATOM 2231 N N . GLY A 1 284 ? 15.229 27.539 5.121 1.00 90.56 284 GLY A N 1
ATOM 2232 C CA . GLY A 1 284 ? 15.919 28.106 6.282 1.00 90.56 284 GLY A CA 1
ATOM 2233 C C . GLY A 1 284 ? 17.342 28.600 5.990 1.00 90.56 284 GLY A C 1
ATOM 2234 O O . GLY A 1 284 ? 18.144 28.736 6.913 1.00 90.56 284 GLY A O 1
ATOM 2235 N N . ILE A 1 285 ? 17.673 28.880 4.724 1.00 89.69 285 ILE A N 1
ATOM 2236 C CA . ILE A 1 285 ? 19.002 29.343 4.296 1.00 89.69 285 ILE A CA 1
ATOM 2237 C C . ILE A 1 285 ? 18.948 30.760 3.723 1.00 89.69 285 ILE A C 1
ATOM 2239 O O . ILE A 1 285 ? 17.917 31.240 3.257 1.00 89.69 285 ILE A O 1
ATOM 2243 N N . ASN A 1 286 ? 20.088 31.453 3.718 1.00 90.88 286 ASN A N 1
ATOM 2244 C CA . ASN A 1 286 ? 20.184 32.748 3.050 1.00 90.88 286 ASN A CA 1
ATOM 2245 C C . ASN A 1 286 ? 20.094 32.572 1.520 1.00 90.88 286 ASN A C 1
ATOM 2247 O O . ASN A 1 286 ? 20.628 31.613 0.958 1.00 90.88 286 ASN A O 1
ATOM 2251 N N . ARG A 1 287 ? 19.482 33.539 0.829 1.00 83.06 287 ARG A N 1
ATOM 2252 C CA . ARG A 1 287 ? 19.376 33.582 -0.637 1.00 83.06 287 ARG A CA 1
ATOM 2253 C C . ARG A 1 287 ? 20.744 33.514 -1.326 1.00 83.06 287 ARG A C 1
ATOM 2255 O O . ARG A 1 287 ? 20.861 32.899 -2.381 1.00 83.06 287 ARG A O 1
ATOM 2262 N N . SER A 1 288 ? 21.784 34.096 -0.725 1.00 84.94 288 SER A N 1
ATOM 2263 C CA . SER A 1 288 ? 23.164 33.996 -1.225 1.00 84.94 288 SER A CA 1
ATOM 2264 C C . SER A 1 288 ? 23.723 32.569 -1.147 1.00 84.94 288 SER A C 1
ATOM 2266 O O . SER A 1 288 ? 24.416 32.139 -2.066 1.00 84.94 288 SER A O 1
ATOM 2268 N N . THR A 1 289 ? 23.382 31.811 -0.101 1.00 84.31 289 THR A N 1
ATOM 2269 C CA . THR A 1 289 ? 23.750 30.393 0.050 1.00 84.31 289 THR A CA 1
ATOM 2270 C C . THR A 1 289 ? 23.027 29.523 -0.971 1.00 84.31 289 THR A C 1
ATOM 2272 O O . THR A 1 289 ? 23.660 28.676 -1.596 1.00 84.31 289 THR A O 1
ATOM 2275 N N . LEU A 1 290 ? 21.730 29.775 -1.184 1.00 86.81 290 LEU A N 1
ATOM 2276 C CA . LEU A 1 290 ? 20.939 29.101 -2.215 1.00 86.81 290 LEU A CA 1
ATOM 2277 C C . LEU A 1 290 ? 21.539 29.331 -3.610 1.00 86.81 290 LEU A C 1
ATOM 2279 O O . LEU A 1 290 ? 21.708 28.385 -4.368 1.00 86.81 290 LEU A O 1
ATOM 2283 N N . TRP A 1 291 ? 21.932 30.568 -3.932 1.00 82.31 291 TRP A N 1
ATOM 2284 C CA . TRP A 1 291 ? 22.543 30.886 -5.226 1.00 82.31 291 TRP A CA 1
ATOM 2285 C C . TRP A 1 291 ? 23.932 30.265 -5.409 1.00 82.31 291 TRP A C 1
ATOM 2287 O O . TRP A 1 291 ? 24.248 29.802 -6.499 1.00 82.31 291 TRP A O 1
ATOM 2297 N N . ARG A 1 292 ? 24.750 30.209 -4.349 1.00 82.75 292 ARG A N 1
ATOM 2298 C CA . ARG A 1 292 ? 26.064 29.550 -4.393 1.00 82.75 292 ARG A CA 1
ATOM 2299 C C . ARG A 1 292 ? 25.932 28.054 -4.686 1.00 82.75 292 ARG A C 1
ATOM 2301 O O . ARG A 1 292 ? 26.596 27.567 -5.590 1.00 82.75 292 ARG A O 1
ATOM 2308 N N . LYS A 1 293 ? 25.006 27.374 -4.002 1.00 80.44 293 LYS A N 1
ATOM 2309 C CA . LYS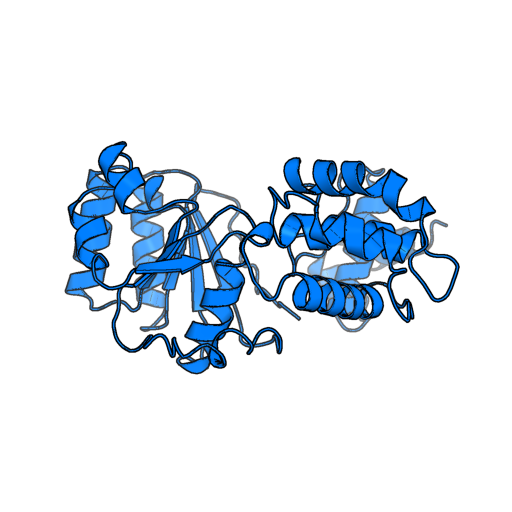 A 1 293 ? 24.715 25.945 -4.213 1.00 80.44 293 LYS A CA 1
ATOM 2310 C C . LYS A 1 293 ? 24.110 25.626 -5.590 1.00 80.44 293 LYS A C 1
ATOM 2312 O O . LYS A 1 293 ? 24.138 24.478 -6.005 1.00 80.44 293 LYS A O 1
ATOM 2317 N N . LEU A 1 294 ? 23.579 26.624 -6.303 1.00 77.81 294 LEU A N 1
ATOM 2318 C CA . LEU A 1 294 ? 23.087 26.485 -7.681 1.00 77.81 294 LEU A CA 1
ATOM 2319 C C . LEU A 1 294 ? 24.150 26.758 -8.757 1.00 77.81 294 LEU A C 1
ATOM 2321 O O . LEU A 1 294 ? 23.876 26.502 -9.925 1.00 77.81 294 LEU A O 1
ATOM 2325 N N . LYS A 1 295 ? 25.297 27.352 -8.399 1.00 73.19 295 LYS A N 1
ATOM 2326 C CA . LYS A 1 295 ? 26.297 27.865 -9.354 1.00 73.19 295 LYS A CA 1
ATOM 2327 C C . LYS A 1 295 ? 27.615 27.083 -9.353 1.00 73.19 295 LYS A C 1
ATOM 2329 O O . LYS A 1 295 ? 28.440 27.295 -10.234 1.00 73.19 295 LYS A O 1
ATOM 2334 N N . GLU A 1 296 ? 27.836 26.241 -8.349 1.00 58.44 296 GLU A N 1
ATOM 2335 C CA . GLU A 1 296 ? 28.933 25.272 -8.332 1.00 58.44 296 GLU A CA 1
ATOM 2336 C C . GLU A 1 296 ? 28.572 24.127 -9.312 1.00 58.44 296 GLU A C 1
ATOM 2338 O O . GLU A 1 296 ? 27.866 23.179 -8.954 1.00 58.44 296 GLU A O 1
ATOM 2343 N N . ASP A 1 297 ? 28.986 24.301 -10.576 1.00 44.72 297 ASP A N 1
ATOM 2344 C CA . ASP A 1 297 ? 29.089 23.261 -11.618 1.00 44.72 297 ASP A CA 1
ATOM 2345 C C . ASP A 1 297 ? 30.479 22.606 -11.576 1.00 44.72 297 ASP A C 1
ATOM 2347 O O . ASP A 1 297 ? 31.486 23.359 -11.549 1.00 44.72 297 ASP A O 1
#

Organism: NCBI:txid373687